Protein AF-A0A7X7FVD4-F1 (afdb_monomer)

Radius of gyration: 33.02 Å; Cα contacts (8 Å, |Δi|>4): 170; chains: 1; bounding box: 99×70×72 Å

Foldseek 3Di:
DVVCVVCVVVVVVVVVVVVVVVVVVVVVVPVVVVVVVVVVVVVVVVVVVPPPDDVVVVVVVVVVVVVVVVVVVVVVVVVVVPDDDDFQQPQCVDPPDDPVVNVVSLVSNLVSLVCLVVVLCVLQQEDAQQDPVNLVVVVVVVVVVVVVVDVVCDPDNDPPDDDPPPPDDPDDDDDDPPDDPDDPVVVSVVSSVVVRVVVQLSGQAYFACDCPPAPHLEAPLSVLSPQDDPPDDHRDSVSSVVSRVSSVVSSVVSNVLSVQLVVQLVVDDSSQSGLVRGPHHYRRHDHDDDPDPPPPPDDDDDDDDDD

Solvent-accessible surface area (backbone atoms only — not comparable to full-atom values): 18398 Å² total; per-residue (Å²): 116,67,68,60,66,68,48,48,59,57,52,53,54,51,51,52,53,53,51,52,54,51,51,54,54,50,56,67,65,38,65,65,56,54,51,52,50,50,51,52,51,48,49,51,49,50,60,69,63,52,69,74,76,56,63,68,58,54,52,49,51,51,47,52,51,51,52,51,52,52,51,52,49,51,50,51,51,55,46,67,74,71,55,86,87,74,67,94,44,61,65,52,76,48,87,90,63,54,73,70,59,36,53,52,32,46,53,57,33,38,63,55,52,75,53,42,68,56,56,49,30,58,58,33,42,35,43,57,78,83,48,77,64,59,49,52,52,52,50,51,52,52,50,54,51,48,54,50,50,51,62,73,47,44,102,77,54,80,94,76,73,75,76,83,72,80,85,73,88,73,88,71,84,94,69,90,79,92,68,72,91,62,56,74,66,52,52,53,50,50,51,52,51,51,51,52,51,55,54,41,54,78,19,40,21,35,36,36,86,67,48,86,90,50,73,37,22,54,64,76,57,57,78,61,51,41,84,52,65,96,90,54,78,71,61,48,71,65,52,51,50,50,51,51,53,50,48,52,56,50,49,52,54,36,48,52,55,21,49,54,36,50,55,52,35,70,76,39,60,80,95,52,49,21,19,90,73,35,88,60,42,63,55,65,67,40,77,79,77,81,76,82,58,98,63,78,83,77,75,85,89,80,84,82,84,90,127

Mean predicted aligned error: 17.47 Å

Sequence (307 aa):
MQWIKSHLMIVIVGSVCVLSLTGLVLGYVMSSVGADLEADSRELSALQSIKRANPKVIDMARRLQKDDETLLQDYFRKYQEAKQYKPLNDKVFLDSITDSERTLAIFDFQDSYVLQPRKLFDLLKAKDHPTTDEFAEHEQETKAKQDRIDKELGPGGARAVAPPVLQNAAVAPKGGYTGAPGSEQEAARNLRMAYAVTRAKEIYCYASLRGSDREASLDDRTDEVKPPPPGNAKPSIEDLWYAQVALWIQEDIFRALGGLNEETAGNLPEDARWVAYLPVKRLIKFSMGNYVPKGAVGEGGGVGGLG

Secondary structure (DSSP, 8-state):
-HHHHHHHHHHHHHHHHHHHHHHHHHHHH-HHHHHHHHHHHHHHHHHHHS----HHHHHHHHHHHHHHHHHHHHHHHHHHHH-----S-GGGG-TTS-HHHHHHHHHHHHHHHHTHHHHHHHHTTEEPPPPHHHHHHHHHHHHHHHHHHHHHHTTTS------------S----------S--HHHHHHHHHHHHHHHHHHT-SEE--SS-SSS--SS--THHHHSPPSTTSPPPPHHHHHHHHHHHHHHHHHHHHHHHHHHHHHHTS-GGG-SGGGSS--B-----PPPP--TT-SS---------

Structure (mmCIF, N/CA/C/O backbone):
data_AF-A0A7X7FVD4-F1
#
_entry.id   AF-A0A7X7FVD4-F1
#
loop_
_atom_site.group_PDB
_atom_site.id
_atom_site.type_symbol
_atom_site.label_atom_id
_atom_site.label_alt_id
_atom_site.label_comp_id
_atom_site.label_asym_id
_atom_site.label_entity_id
_atom_site.label_seq_id
_atom_site.pdbx_PDB_ins_code
_atom_site.Cartn_x
_atom_site.Cartn_y
_atom_site.Cartn_z
_atom_site.occupancy
_atom_site.B_iso_or_equiv
_atom_site.auth_seq_id
_atom_site.auth_comp_id
_atom_site.auth_asym_id
_atom_site.auth_atom_id
_atom_site.pdbx_PDB_model_num
ATOM 1 N N . MET A 1 1 ? 73.079 -16.399 -14.980 1.00 53.34 1 MET A N 1
ATOM 2 C CA . MET A 1 1 ? 71.861 -15.970 -14.245 1.00 53.34 1 MET A CA 1
ATOM 3 C C . MET A 1 1 ? 70.604 -15.811 -15.113 1.00 53.34 1 MET A C 1
ATOM 5 O O . MET A 1 1 ? 69.522 -16.026 -14.586 1.00 53.34 1 MET A O 1
ATOM 9 N N . GLN A 1 2 ? 70.683 -15.469 -16.408 1.00 64.25 2 GLN A N 1
ATOM 10 C CA . GLN A 1 2 ? 69.479 -15.320 -17.255 1.00 64.25 2 GLN A CA 1
ATOM 11 C C . GLN A 1 2 ? 68.782 -16.648 -17.613 1.00 64.25 2 GLN A C 1
ATOM 13 O O . GLN A 1 2 ? 67.560 -16.683 -17.702 1.00 64.25 2 GLN A O 1
ATOM 18 N N . TRP A 1 3 ? 69.524 -17.758 -17.717 1.00 71.44 3 TRP A N 1
ATOM 19 C CA . TRP A 1 3 ? 68.946 -19.083 -17.986 1.00 71.44 3 TRP A CA 1
ATOM 20 C C . TRP A 1 3 ? 67.983 -19.547 -16.879 1.00 71.44 3 TRP A C 1
ATOM 22 O O . TRP A 1 3 ? 66.879 -19.998 -17.173 1.00 71.44 3 TRP A O 1
ATOM 32 N N . ILE A 1 4 ? 68.355 -19.325 -15.611 1.00 69.31 4 ILE A N 1
ATOM 33 C CA . ILE A 1 4 ? 67.518 -19.643 -14.441 1.00 69.31 4 ILE A CA 1
ATOM 34 C C . ILE A 1 4 ? 66.225 -18.816 -14.464 1.00 69.31 4 ILE A C 1
ATOM 36 O O . ILE A 1 4 ? 65.155 -19.360 -14.223 1.00 69.31 4 ILE A O 1
ATOM 40 N N . LYS A 1 5 ? 66.292 -17.528 -14.833 1.00 65.12 5 LYS A N 1
ATOM 41 C CA . LYS A 1 5 ? 65.097 -16.673 -14.940 1.00 65.12 5 LYS A CA 1
ATOM 42 C C . LYS A 1 5 ? 64.145 -17.107 -16.064 1.00 65.12 5 LYS A C 1
ATOM 44 O O . LYS A 1 5 ? 62.939 -17.046 -15.866 1.00 65.12 5 LYS A O 1
ATOM 49 N N . SER A 1 6 ? 64.661 -17.578 -17.203 1.00 72.50 6 SER A N 1
ATOM 50 C CA . SER A 1 6 ? 63.823 -17.991 -18.342 1.00 72.50 6 SER A CA 1
ATOM 51 C C . SER A 1 6 ? 63.122 -19.340 -18.140 1.00 72.50 6 SER A C 1
ATOM 53 O O . SER A 1 6 ? 62.062 -19.557 -18.715 1.00 72.50 6 SER A O 1
ATOM 55 N N . HIS A 1 7 ? 63.685 -20.244 -17.332 1.00 79.75 7 HIS A N 1
ATOM 56 C CA . HIS A 1 7 ? 63.134 -21.595 -17.141 1.00 79.75 7 HIS A CA 1
ATOM 57 C C . HIS A 1 7 ? 62.312 -21.733 -15.854 1.00 79.75 7 HIS A C 1
ATOM 59 O O . HIS A 1 7 ? 61.516 -22.661 -15.737 1.00 79.75 7 HIS A O 1
ATOM 65 N N . LEU A 1 8 ? 62.433 -20.785 -14.916 1.00 83.12 8 LEU A N 1
ATOM 66 C CA . LEU A 1 8 ? 61.659 -20.773 -13.671 1.00 83.12 8 LEU A CA 1
ATOM 67 C C . LEU A 1 8 ? 60.146 -20.760 -13.930 1.00 83.12 8 LEU A C 1
ATOM 69 O O . LEU A 1 8 ? 59.405 -21.463 -13.253 1.00 83.12 8 LEU A O 1
ATOM 73 N N . MET A 1 9 ? 59.689 -20.003 -14.932 1.00 80.38 9 MET A N 1
ATOM 74 C CA . MET A 1 9 ? 58.257 -19.889 -15.218 1.00 80.38 9 MET A CA 1
ATOM 75 C C . MET A 1 9 ? 57.671 -21.211 -15.738 1.00 80.38 9 MET A C 1
ATOM 77 O O . MET A 1 9 ? 56.600 -21.617 -15.303 1.00 80.38 9 MET A O 1
ATOM 81 N N . ILE A 1 10 ? 58.416 -21.936 -16.582 1.00 86.81 10 ILE A N 1
ATOM 82 C CA . ILE A 1 10 ? 58.018 -23.263 -17.083 1.00 86.81 10 ILE A CA 1
ATOM 83 C C . ILE A 1 10 ? 57.953 -24.277 -15.936 1.00 86.81 10 ILE A C 1
ATOM 85 O O . ILE A 1 10 ? 57.018 -25.071 -15.869 1.00 86.81 10 ILE A O 1
ATOM 89 N N . VAL A 1 11 ? 58.908 -24.227 -15.003 1.00 85.00 11 VAL A N 1
ATOM 90 C CA . VAL A 1 11 ? 58.926 -25.124 -13.837 1.00 85.00 11 VAL A CA 1
ATOM 91 C C . VAL A 1 11 ? 57.755 -24.837 -12.892 1.00 85.00 11 VAL A C 1
ATOM 93 O O . VAL A 1 11 ? 57.140 -25.781 -12.404 1.00 85.00 11 VAL A O 1
ATOM 96 N N . ILE A 1 12 ? 57.405 -23.563 -12.674 1.00 86.50 12 ILE A N 1
ATOM 97 C CA . ILE A 1 12 ? 56.250 -23.173 -11.846 1.00 86.50 12 ILE A CA 1
ATOM 98 C C . ILE A 1 12 ? 54.933 -23.617 -12.495 1.00 86.50 12 ILE A C 1
ATOM 100 O O . ILE A 1 12 ? 54.079 -24.190 -11.827 1.00 86.50 12 ILE A O 1
ATOM 104 N N . VAL A 1 13 ? 54.758 -23.400 -13.800 1.00 88.06 13 VAL A N 1
ATOM 105 C CA . VAL A 1 13 ? 53.535 -23.836 -14.498 1.00 88.06 13 VAL A CA 1
ATOM 106 C C . VAL A 1 13 ? 53.432 -25.365 -14.510 1.00 88.06 13 VAL A C 1
ATOM 108 O O . VAL A 1 13 ? 52.363 -25.917 -14.253 1.00 88.06 13 VAL A O 1
ATOM 111 N N . GLY A 1 14 ? 54.552 -26.060 -14.731 1.00 90.94 14 GLY A N 1
ATOM 112 C CA . GLY A 1 14 ? 54.611 -27.519 -14.678 1.00 90.94 14 GLY A CA 1
ATOM 113 C C . GLY A 1 14 ? 54.226 -28.078 -13.307 1.00 90.94 14 GLY A C 1
ATOM 114 O O . GLY A 1 14 ? 53.431 -29.014 -13.232 1.00 90.94 14 GLY A O 1
ATOM 115 N N . SER A 1 15 ? 54.723 -27.487 -12.216 1.00 87.31 15 SER A N 1
ATOM 116 C CA . SER A 1 15 ? 54.398 -27.947 -10.862 1.00 87.31 15 SER A CA 1
ATOM 117 C C . SER A 1 15 ? 52.938 -27.680 -10.481 1.00 87.31 15 SER A C 1
ATOM 119 O O . SER A 1 15 ? 52.310 -28.552 -9.881 1.00 87.31 15 SER A O 1
ATOM 121 N N . VAL A 1 16 ? 52.358 -26.547 -10.892 1.00 89.81 16 VAL A N 1
ATOM 122 C CA . VAL A 1 16 ? 50.932 -26.240 -10.661 1.00 89.81 16 VAL A CA 1
ATOM 123 C C . VAL A 1 16 ? 50.015 -27.208 -11.415 1.00 89.81 16 VAL A C 1
ATOM 125 O O . VAL A 1 16 ? 49.040 -27.697 -10.839 1.00 89.81 16 VAL A O 1
ATOM 128 N N . CYS A 1 17 ? 50.338 -27.550 -12.667 1.00 89.38 17 CYS A N 1
ATOM 129 C CA . CYS A 1 17 ? 49.580 -28.547 -13.429 1.00 89.38 17 CYS A CA 1
ATOM 130 C C . CYS A 1 17 ? 49.611 -29.925 -12.759 1.00 89.38 17 CYS A C 1
ATOM 132 O O . CYS A 1 17 ? 48.565 -30.555 -12.610 1.00 89.38 17 CYS A O 1
ATOM 134 N N . VAL A 1 18 ? 50.786 -30.380 -12.309 1.00 90.81 18 VAL A N 1
ATOM 135 C CA . VAL A 1 18 ? 50.918 -31.682 -11.634 1.00 90.81 18 VAL A CA 1
ATOM 136 C C . VAL A 1 18 ? 50.150 -31.692 -10.313 1.00 90.81 18 VAL A C 1
ATOM 138 O O . VAL A 1 18 ? 49.408 -32.638 -10.056 1.00 90.81 18 VAL A O 1
ATOM 141 N N . LEU A 1 19 ? 50.251 -30.634 -9.502 1.00 87.75 19 LEU A N 1
ATOM 142 C CA . LEU A 1 19 ? 49.506 -30.536 -8.243 1.00 87.75 19 LEU A CA 1
ATOM 143 C C . LEU A 1 19 ? 47.989 -30.542 -8.467 1.00 87.75 19 LEU A C 1
ATOM 145 O O . LEU A 1 19 ? 47.275 -31.236 -7.746 1.00 87.75 19 LEU A O 1
ATOM 149 N N . SER A 1 20 ? 47.505 -29.847 -9.497 1.00 84.75 20 SER A N 1
ATOM 150 C CA . SER A 1 20 ? 46.075 -29.807 -9.830 1.00 84.75 20 SER A CA 1
ATOM 151 C C . SER A 1 20 ? 45.555 -31.174 -10.279 1.00 84.75 20 SER A C 1
ATOM 153 O O . SER A 1 20 ? 44.512 -31.623 -9.807 1.00 84.75 20 SER A O 1
ATOM 155 N N . LEU A 1 21 ? 46.307 -31.880 -11.133 1.00 87.00 21 LEU A N 1
ATOM 156 C CA . LEU A 1 21 ? 45.939 -33.227 -11.581 1.00 87.00 21 LEU A CA 1
ATOM 157 C C . LEU A 1 21 ? 45.926 -34.218 -10.412 1.00 87.00 21 LEU A C 1
ATOM 159 O O . LEU A 1 21 ? 45.010 -35.027 -10.288 1.00 87.00 21 LEU A O 1
ATOM 163 N N . THR A 1 22 ? 46.919 -34.118 -9.527 1.00 84.06 22 THR A N 1
ATOM 164 C CA . THR A 1 22 ? 47.019 -34.981 -8.344 1.00 84.06 22 THR A CA 1
ATOM 165 C C . THR A 1 22 ? 45.875 -34.706 -7.368 1.00 84.06 22 THR A C 1
ATOM 167 O O . THR A 1 22 ? 45.297 -35.649 -6.838 1.00 84.06 22 THR A O 1
ATOM 170 N N . GLY A 1 23 ? 45.491 -33.437 -7.181 1.00 80.50 23 GLY A N 1
ATOM 171 C CA . GLY A 1 23 ? 44.332 -33.048 -6.374 1.00 80.50 23 GLY A CA 1
ATOM 172 C C . GLY A 1 23 ? 43.007 -33.568 -6.935 1.00 80.50 23 GLY A C 1
ATOM 173 O O . GLY A 1 23 ? 42.168 -34.036 -6.173 1.00 80.50 23 GLY A O 1
ATOM 174 N N . LEU A 1 24 ? 42.843 -33.568 -8.261 1.00 78.81 24 LEU A N 1
ATOM 175 C CA . LEU A 1 24 ? 41.649 -34.093 -8.930 1.00 78.81 24 LEU A CA 1
ATOM 176 C C . LEU A 1 24 ? 41.551 -35.621 -8.780 1.00 78.81 24 LEU A C 1
ATOM 178 O O . LEU A 1 24 ? 40.492 -36.146 -8.440 1.00 78.81 24 LEU A O 1
ATOM 182 N N . VAL A 1 25 ? 42.672 -36.332 -8.939 1.00 79.94 25 VAL A N 1
ATOM 183 C CA . VAL A 1 25 ? 42.736 -37.787 -8.719 1.00 79.94 25 VAL A CA 1
ATOM 184 C C . VAL A 1 25 ? 42.513 -38.137 -7.244 1.00 79.94 25 VAL A C 1
ATOM 186 O O . VAL A 1 25 ? 41.763 -39.065 -6.956 1.00 79.94 25 VAL A O 1
ATOM 189 N N . LEU A 1 26 ? 43.087 -37.383 -6.297 1.00 76.19 26 LEU A N 1
ATOM 190 C CA . LEU A 1 26 ? 42.812 -37.589 -4.870 1.00 76.19 26 LEU A CA 1
ATOM 191 C C . LEU A 1 26 ? 41.349 -37.300 -4.518 1.00 76.19 26 LEU A C 1
ATOM 193 O O . LEU A 1 26 ? 40.768 -38.043 -3.732 1.00 76.19 26 LEU A O 1
ATOM 197 N N . GLY A 1 27 ? 40.747 -36.267 -5.114 1.00 69.81 27 GLY A N 1
ATOM 198 C CA . GLY A 1 27 ? 39.328 -35.951 -4.949 1.00 69.81 27 GLY A CA 1
ATOM 199 C C . GLY A 1 27 ? 38.418 -37.079 -5.438 1.00 69.81 27 GLY A C 1
ATOM 200 O O . GLY A 1 27 ? 37.419 -37.376 -4.794 1.00 69.81 27 GLY A O 1
ATOM 201 N N . TYR A 1 28 ? 38.807 -37.768 -6.515 1.00 69.44 28 TYR A N 1
ATOM 202 C CA . TYR A 1 28 ? 38.094 -38.944 -7.020 1.00 69.44 28 TYR A CA 1
ATOM 203 C C . TYR A 1 28 ? 38.272 -40.190 -6.132 1.00 69.44 28 TYR A C 1
ATOM 205 O O . TYR A 1 28 ? 37.376 -41.025 -6.043 1.00 69.44 28 TYR A O 1
ATOM 213 N N . VAL A 1 29 ? 39.421 -40.331 -5.462 1.00 68.50 29 VAL A N 1
ATOM 214 C CA . VAL A 1 29 ? 39.737 -41.488 -4.598 1.00 68.50 29 VAL A CA 1
ATOM 215 C C . VAL A 1 29 ? 39.219 -41.312 -3.161 1.00 68.50 29 VAL A C 1
ATOM 217 O O . VAL A 1 29 ? 39.120 -42.292 -2.419 1.00 68.50 29 VAL A O 1
ATOM 220 N N . MET A 1 30 ? 38.838 -40.100 -2.740 1.00 63.31 30 MET A N 1
ATOM 221 C CA . MET A 1 30 ? 38.209 -39.908 -1.432 1.00 63.31 30 MET A CA 1
ATOM 222 C C . MET A 1 30 ? 36.837 -40.597 -1.386 1.00 63.31 30 MET A C 1
ATOM 224 O O . MET A 1 30 ? 35.871 -40.168 -2.009 1.00 63.31 30 MET A O 1
ATOM 228 N N . SER A 1 31 ? 36.765 -41.669 -0.592 1.00 57.12 31 SER A N 1
ATOM 229 C CA . SER A 1 31 ? 35.599 -42.554 -0.420 1.00 57.12 31 SER A CA 1
ATOM 230 C C . SER A 1 31 ? 34.268 -41.865 -0.080 1.00 57.12 31 SER A C 1
ATOM 232 O O . SER A 1 31 ? 33.218 -42.463 -0.296 1.00 57.12 31 SER A O 1
ATOM 234 N N . SER A 1 32 ? 34.287 -40.617 0.402 1.00 59.28 32 SER A N 1
ATOM 235 C CA . SER A 1 32 ? 33.074 -39.831 0.653 1.00 59.28 32 SER A CA 1
ATOM 236 C C . SER A 1 32 ? 32.367 -39.425 -0.641 1.00 59.28 32 SER A C 1
ATOM 238 O O . SER A 1 32 ? 31.151 -39.519 -0.714 1.00 59.28 32 SER A O 1
ATOM 240 N N . VAL A 1 33 ? 33.114 -39.082 -1.697 1.00 60.69 33 VAL A N 1
ATOM 241 C CA . VAL A 1 33 ? 32.535 -38.716 -3.002 1.00 60.69 33 VAL A CA 1
ATOM 242 C C . VAL A 1 33 ? 31.940 -39.944 -3.691 1.00 60.69 33 VAL A C 1
ATOM 244 O O . VAL A 1 33 ? 30.907 -39.849 -4.344 1.00 60.69 33 VAL A O 1
ATOM 247 N N . GLY A 1 34 ? 32.550 -41.119 -3.501 1.00 66.94 34 GLY A N 1
ATOM 248 C CA . GLY A 1 34 ? 31.998 -42.390 -3.975 1.00 66.94 34 GLY A CA 1
ATOM 249 C C . GLY A 1 34 ? 30.701 -42.785 -3.261 1.00 66.94 34 GLY A C 1
ATOM 250 O O . GLY A 1 34 ? 29.775 -43.258 -3.912 1.00 66.94 34 GLY A O 1
ATOM 251 N N . ALA A 1 35 ? 30.611 -42.555 -1.947 1.00 72.88 35 ALA A N 1
ATOM 252 C CA . ALA A 1 35 ? 29.395 -42.817 -1.177 1.00 72.88 35 ALA A CA 1
ATOM 253 C C . ALA A 1 35 ? 28.244 -41.873 -1.570 1.00 72.88 35 ALA A C 1
ATOM 255 O O . ALA A 1 35 ? 27.117 -42.338 -1.740 1.00 72.88 35 ALA A O 1
ATOM 256 N N . ASP A 1 36 ? 28.542 -40.589 -1.783 1.00 66.75 36 ASP A N 1
ATOM 257 C CA . ASP A 1 36 ? 27.558 -39.597 -2.232 1.00 66.75 36 ASP A CA 1
ATOM 258 C C . ASP A 1 36 ? 27.090 -39.889 -3.671 1.00 66.75 36 ASP A C 1
ATOM 260 O O . ASP A 1 36 ? 25.893 -39.895 -3.945 1.00 66.75 36 ASP A O 1
ATOM 264 N N . LEU A 1 37 ? 28.002 -40.263 -4.579 1.00 73.94 37 LEU A N 1
ATOM 265 C CA . LEU A 1 37 ? 27.648 -40.696 -5.940 1.00 73.94 37 LEU A CA 1
ATOM 266 C C . LEU A 1 37 ? 26.828 -41.990 -5.962 1.00 73.94 37 LEU A C 1
ATOM 268 O O . LEU A 1 37 ? 25.928 -42.137 -6.791 1.00 73.94 37 LEU A O 1
ATOM 272 N N . GLU A 1 38 ? 27.114 -42.945 -5.074 1.00 78.69 38 GLU A N 1
ATOM 273 C CA . GLU A 1 38 ? 26.287 -44.143 -4.944 1.00 78.69 38 GLU A CA 1
ATOM 274 C C . GLU A 1 38 ? 24.887 -43.809 -4.422 1.00 78.69 38 GLU A C 1
ATOM 276 O O . GLU A 1 38 ? 23.917 -44.379 -4.932 1.00 78.69 38 GLU A O 1
ATOM 281 N N . ALA A 1 39 ? 24.768 -42.897 -3.451 1.00 78.06 39 ALA A N 1
ATOM 282 C CA . ALA A 1 39 ? 23.487 -42.425 -2.931 1.00 78.06 39 ALA A CA 1
ATOM 283 C C . ALA A 1 39 ? 22.660 -41.736 -4.030 1.00 78.06 39 ALA A C 1
ATOM 285 O O . ALA A 1 39 ? 21.516 -42.135 -4.263 1.00 78.06 39 ALA A O 1
ATOM 286 N N . ASP A 1 40 ? 23.275 -40.831 -4.793 1.00 76.00 40 ASP A N 1
ATOM 287 C CA . ASP A 1 40 ? 22.648 -40.167 -5.940 1.00 76.00 40 ASP A CA 1
ATOM 288 C C . ASP A 1 40 ? 22.250 -41.169 -7.033 1.00 76.00 40 ASP A C 1
ATOM 290 O O . ASP A 1 40 ? 21.164 -41.079 -7.610 1.00 76.00 40 ASP A O 1
ATOM 294 N N . SER A 1 41 ? 23.078 -42.186 -7.304 1.00 78.19 41 SER A N 1
ATOM 295 C CA . SER A 1 41 ? 22.735 -43.226 -8.284 1.00 78.19 41 SER A CA 1
ATOM 296 C C . SER A 1 41 ? 21.535 -44.070 -7.842 1.00 78.19 41 SER A C 1
ATOM 298 O O . SER A 1 41 ? 20.731 -44.491 -8.681 1.00 78.19 41 SER A O 1
ATOM 300 N N . ARG A 1 42 ? 21.379 -44.303 -6.530 1.00 77.88 42 ARG A N 1
ATOM 301 C CA . ARG A 1 42 ? 20.246 -45.040 -5.955 1.00 77.88 42 ARG A CA 1
ATOM 302 C C . ARG A 1 42 ? 18.981 -44.196 -5.972 1.00 77.88 42 ARG A C 1
ATOM 304 O O . ARG A 1 42 ? 17.933 -44.744 -6.299 1.00 77.88 42 ARG A O 1
ATOM 311 N N . GLU A 1 43 ? 19.064 -42.895 -5.704 1.00 75.00 43 GLU A N 1
ATOM 312 C CA . GLU A 1 43 ? 17.928 -41.980 -5.863 1.00 75.00 43 GLU A CA 1
ATOM 313 C C . GLU A 1 43 ? 17.510 -41.841 -7.328 1.00 75.00 43 GLU A C 1
ATOM 315 O O . GLU A 1 43 ? 16.327 -41.967 -7.638 1.00 75.00 43 GLU A O 1
ATOM 320 N N . LEU A 1 44 ? 18.458 -41.692 -8.256 1.00 74.75 44 LEU A N 1
ATOM 321 C CA . LEU A 1 44 ? 18.171 -41.676 -9.692 1.00 74.75 44 LEU A CA 1
ATOM 322 C C . LEU A 1 44 ? 17.553 -42.993 -10.162 1.00 74.75 44 LEU A C 1
ATOM 324 O O . LEU A 1 44 ? 16.588 -42.979 -10.925 1.00 74.75 44 LEU A O 1
ATOM 328 N N . SER A 1 45 ? 18.053 -44.129 -9.678 1.00 72.19 45 SER A N 1
ATOM 329 C CA . SER A 1 45 ? 17.472 -45.442 -9.970 1.00 72.19 45 SER A CA 1
ATOM 330 C C . SER A 1 45 ? 16.083 -45.594 -9.348 1.00 72.19 45 SER A C 1
ATOM 332 O O . SER A 1 45 ? 15.189 -46.155 -9.979 1.00 72.19 45 SER A O 1
ATOM 334 N N . ALA A 1 46 ? 15.858 -45.051 -8.148 1.00 69.69 46 ALA A N 1
ATOM 335 C CA . ALA A 1 46 ? 14.550 -45.025 -7.504 1.00 69.69 46 ALA A CA 1
ATOM 336 C C . ALA A 1 46 ? 13.562 -44.158 -8.299 1.00 69.69 46 ALA A C 1
ATOM 338 O O . ALA A 1 46 ? 12.457 -44.619 -8.577 1.00 69.69 46 ALA A O 1
ATOM 339 N N . LEU A 1 47 ? 13.976 -42.978 -8.769 1.00 64.94 47 LEU A N 1
ATOM 340 C CA . LEU A 1 47 ? 13.186 -42.095 -9.632 1.00 64.94 47 LEU A CA 1
ATOM 341 C C . LEU A 1 47 ? 12.920 -42.713 -11.011 1.00 64.94 47 LEU A C 1
ATOM 343 O O . LEU A 1 47 ? 11.809 -42.603 -11.525 1.00 64.94 47 LEU A O 1
ATOM 347 N N . GLN A 1 48 ? 13.887 -43.429 -11.588 1.00 64.31 48 GLN A N 1
ATOM 348 C CA . GLN A 1 48 ? 13.692 -44.207 -12.818 1.00 64.31 48 GLN A CA 1
ATOM 349 C C . GLN A 1 48 ? 12.777 -45.425 -12.604 1.00 64.31 48 GLN A C 1
ATOM 351 O O . GLN A 1 48 ? 12.080 -45.840 -13.532 1.00 64.31 48 GLN A O 1
ATOM 356 N N . SER A 1 49 ? 12.738 -45.980 -11.387 1.00 61.84 49 SER A N 1
ATOM 357 C CA . SER A 1 49 ? 11.854 -47.089 -11.005 1.00 61.84 49 SER A CA 1
ATOM 358 C C . SER A 1 49 ? 10.422 -46.652 -10.678 1.00 61.84 49 SER A C 1
ATOM 360 O O . SER A 1 49 ? 9.529 -47.506 -10.610 1.00 61.84 49 SER A O 1
ATOM 362 N N . ILE A 1 50 ? 10.165 -45.342 -10.534 1.00 59.22 50 ILE A N 1
ATOM 363 C CA . ILE A 1 50 ? 8.805 -44.798 -10.501 1.00 59.22 50 ILE A CA 1
ATOM 364 C C . ILE A 1 50 ? 8.183 -45.074 -11.871 1.00 59.22 50 ILE A C 1
ATOM 366 O O . ILE A 1 50 ? 8.366 -44.352 -12.851 1.00 59.22 50 ILE A O 1
ATOM 370 N N . LYS A 1 51 ? 7.455 -46.194 -11.923 1.00 56.16 51 LYS A N 1
ATOM 371 C CA . LYS A 1 51 ? 6.572 -46.630 -13.004 1.00 56.16 51 LYS A CA 1
ATOM 372 C C . LYS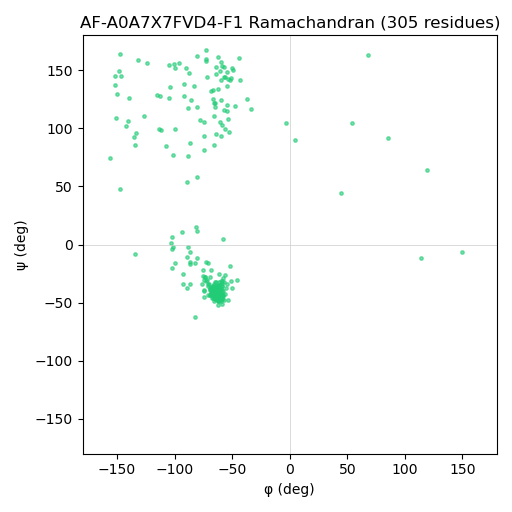 A 1 51 ? 5.926 -45.407 -13.649 1.00 56.16 51 LYS A C 1
ATOM 374 O O . LYS A 1 51 ? 5.179 -44.705 -12.972 1.00 56.16 51 LYS A O 1
ATOM 379 N N . ARG A 1 52 ? 6.242 -45.196 -14.937 1.00 58.66 52 ARG A N 1
ATOM 380 C CA . ARG A 1 52 ? 5.641 -44.234 -15.881 1.00 58.66 52 ARG A CA 1
ATOM 381 C C . ARG A 1 52 ? 4.472 -43.476 -15.256 1.00 58.66 52 ARG A C 1
ATOM 383 O O . ARG A 1 52 ? 3.392 -44.050 -15.108 1.00 58.66 52 ARG A O 1
ATOM 390 N N . ALA A 1 53 ? 4.717 -42.216 -14.896 1.00 61.31 53 ALA A N 1
ATOM 391 C CA . ALA A 1 53 ? 3.703 -41.289 -14.415 1.00 61.31 53 ALA A CA 1
ATOM 392 C C . ALA A 1 53 ? 2.384 -41.503 -15.175 1.00 61.31 53 ALA A C 1
ATOM 394 O O . ALA A 1 53 ? 2.369 -41.558 -16.407 1.00 61.31 53 ALA A O 1
ATOM 395 N N . ASN A 1 54 ? 1.301 -41.729 -14.427 1.00 72.12 54 ASN A N 1
ATOM 396 C CA . ASN A 1 54 ? 0.006 -42.093 -14.986 1.00 72.12 54 ASN A CA 1
ATOM 397 C C . ASN A 1 54 ? -0.397 -41.039 -16.036 1.00 72.12 54 ASN A C 1
ATOM 399 O O . ASN A 1 54 ? -0.614 -39.884 -15.656 1.00 72.12 54 ASN A O 1
ATOM 403 N N . PRO A 1 55 ? -0.510 -41.398 -17.331 1.00 75.19 55 PRO A N 1
ATOM 404 C CA . PRO A 1 55 ? -0.751 -40.428 -18.397 1.00 75.19 55 PRO A CA 1
ATOM 405 C C . PRO A 1 55 ? -2.041 -39.639 -18.162 1.00 75.19 55 PRO A C 1
ATOM 407 O O . PRO A 1 55 ? -2.096 -38.461 -18.481 1.00 75.19 55 PRO A O 1
ATOM 410 N N . LYS A 1 56 ? -3.034 -40.230 -17.481 1.00 75.69 56 LYS A N 1
ATOM 411 C CA . LYS A 1 56 ? -4.274 -39.536 -17.109 1.00 75.69 56 LYS A CA 1
ATOM 412 C C . LYS A 1 56 ? -4.051 -38.390 -16.122 1.00 75.69 56 LYS A C 1
ATOM 414 O O . LYS A 1 56 ? -4.738 -37.382 -16.214 1.00 75.69 56 LYS A O 1
ATOM 419 N N . VAL A 1 57 ? -3.116 -38.539 -15.182 1.00 76.50 57 VAL A N 1
ATOM 420 C CA . VAL A 1 57 ? -2.793 -37.492 -14.198 1.00 76.50 57 VAL A CA 1
ATOM 421 C C . VAL A 1 57 ? -1.996 -36.376 -14.868 1.00 76.50 57 VAL A C 1
ATOM 423 O O . VAL A 1 57 ? -2.280 -35.209 -14.630 1.00 76.50 57 VAL A O 1
ATOM 426 N N . ILE A 1 58 ? -1.066 -36.723 -15.764 1.00 75.94 58 ILE A N 1
ATOM 427 C CA . ILE A 1 58 ? -0.330 -35.736 -16.567 1.00 75.94 58 ILE A CA 1
ATOM 428 C C . ILE A 1 58 ? -1.286 -34.961 -17.479 1.00 75.94 58 ILE A C 1
ATOM 430 O O . ILE A 1 58 ? -1.216 -33.737 -17.537 1.00 75.94 58 ILE A O 1
ATOM 434 N N . ASP A 1 59 ? -2.200 -35.648 -18.164 1.00 85.25 59 ASP A N 1
ATOM 435 C CA . ASP A 1 59 ? -3.176 -35.009 -19.047 1.00 85.25 59 ASP A CA 1
ATOM 436 C C . ASP A 1 59 ? -4.165 -34.139 -18.264 1.00 85.25 59 ASP A C 1
ATOM 438 O O . ASP A 1 59 ? -4.537 -33.065 -18.732 1.00 85.25 59 ASP A O 1
ATOM 442 N N . MET A 1 60 ? -4.566 -34.559 -17.060 1.00 81.19 60 MET A N 1
ATOM 443 C CA . MET A 1 60 ? -5.399 -33.749 -16.168 1.00 81.19 60 MET A CA 1
ATOM 444 C C . MET A 1 60 ? -4.655 -32.502 -15.678 1.00 81.19 60 MET A C 1
ATOM 446 O O . MET A 1 60 ? -5.214 -31.412 -15.740 1.00 81.19 60 MET A O 1
ATOM 450 N N . ALA A 1 61 ? -3.393 -32.634 -15.262 1.00 74.12 61 ALA A N 1
ATOM 451 C CA . ALA A 1 61 ? -2.565 -31.500 -14.856 1.00 74.12 61 ALA A CA 1
ATOM 452 C C . ALA A 1 61 ? -2.327 -30.521 -16.016 1.00 74.12 61 ALA A C 1
ATOM 454 O O . ALA A 1 61 ? -2.434 -29.316 -15.830 1.00 74.12 61 ALA A O 1
ATOM 455 N N . ARG A 1 62 ? -2.091 -31.026 -17.235 1.00 86.56 62 ARG A N 1
ATOM 456 C CA . ARG A 1 62 ? -1.967 -30.195 -18.445 1.00 86.56 62 ARG A CA 1
ATOM 457 C C . ARG A 1 62 ? -3.258 -29.464 -18.794 1.00 86.56 62 ARG A C 1
ATOM 459 O O . ARG A 1 62 ? -3.192 -28.338 -19.270 1.00 86.56 62 ARG A O 1
ATOM 466 N N . ARG A 1 63 ? -4.421 -30.095 -18.595 1.00 87.44 63 ARG A N 1
ATOM 467 C CA . ARG A 1 63 ? -5.722 -29.437 -18.793 1.00 87.44 63 ARG A CA 1
ATOM 468 C C . ARG A 1 63 ? -5.925 -28.320 -17.782 1.00 87.44 63 ARG A C 1
ATOM 470 O O . ARG A 1 63 ? -6.198 -27.214 -18.211 1.00 87.44 63 ARG A O 1
ATOM 477 N N . LEU A 1 64 ? -5.688 -28.589 -16.497 1.00 85.00 64 LEU A N 1
ATOM 478 C CA . LEU A 1 64 ? -5.758 -27.566 -15.450 1.00 85.00 64 LEU A CA 1
ATOM 479 C C . LEU A 1 64 ? -4.814 -26.398 -15.748 1.00 85.00 64 LEU A C 1
ATOM 481 O O . LEU A 1 64 ? -5.252 -25.259 -15.764 1.00 85.00 64 LEU A O 1
ATOM 485 N N . GLN A 1 65 ? -3.559 -26.684 -16.104 1.00 82.94 65 GLN A N 1
ATOM 486 C CA . GLN A 1 65 ? -2.600 -25.647 -16.480 1.00 82.94 65 GLN A CA 1
ATOM 487 C C . GLN A 1 65 ? -3.083 -24.826 -17.685 1.00 82.94 65 GLN A C 1
ATOM 489 O O . GLN A 1 65 ? -2.977 -23.605 -17.681 1.00 82.94 65 GLN A O 1
ATOM 494 N N . LYS A 1 66 ? -3.627 -25.477 -18.718 1.00 90.38 66 LYS A N 1
ATOM 495 C CA . LYS A 1 66 ? -4.134 -24.786 -19.908 1.00 90.38 66 LYS A CA 1
ATOM 496 C C . LYS A 1 66 ? -5.381 -23.952 -19.605 1.00 90.38 66 LYS A C 1
ATOM 498 O O . LYS A 1 66 ? -5.538 -22.871 -20.172 1.00 90.38 66 LYS A O 1
ATOM 503 N N . ASP A 1 67 ? -6.258 -24.444 -18.738 1.00 89.88 67 ASP A N 1
ATOM 504 C CA . ASP A 1 67 ? -7.450 -23.726 -18.294 1.00 89.88 67 ASP A CA 1
ATOM 505 C C . ASP A 1 67 ? -7.044 -22.491 -17.473 1.00 89.88 67 ASP A C 1
ATOM 507 O O . ASP A 1 67 ? -7.530 -21.396 -17.755 1.00 89.88 67 ASP A O 1
ATOM 511 N N . ASP A 1 68 ? -6.074 -22.630 -16.563 1.00 80.06 68 ASP A N 1
ATOM 512 C CA . ASP A 1 68 ? -5.497 -21.526 -15.786 1.00 80.06 68 ASP A CA 1
ATOM 513 C C . ASP A 1 68 ? -4.796 -20.496 -16.689 1.00 80.06 68 ASP A C 1
ATOM 515 O O . ASP A 1 68 ? -4.997 -19.292 -16.531 1.00 80.06 68 ASP A O 1
ATOM 519 N N . GLU A 1 69 ? -4.018 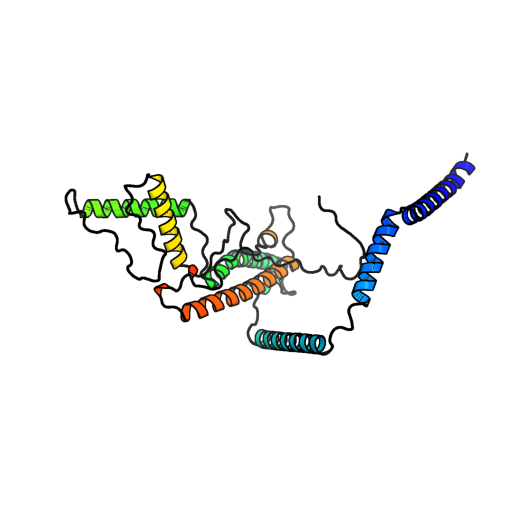-20.942 -17.683 1.00 81.25 69 GLU A N 1
ATOM 520 C CA . GLU A 1 69 ? -3.386 -20.068 -18.681 1.00 81.25 69 GLU A CA 1
ATOM 521 C C . GLU A 1 69 ? -4.430 -19.296 -19.497 1.00 81.25 69 GLU A C 1
ATOM 523 O O . GLU A 1 69 ? -4.282 -18.094 -19.722 1.00 81.25 69 GLU A O 1
ATOM 528 N N . THR A 1 70 ? -5.505 -19.966 -19.918 1.00 87.44 70 THR A N 1
ATOM 529 C CA . THR A 1 70 ? -6.589 -19.340 -20.690 1.00 87.44 70 THR A CA 1
ATOM 530 C C . THR A 1 70 ? -7.336 -18.314 -19.842 1.00 87.44 70 THR A C 1
ATOM 532 O O . THR A 1 70 ? -7.639 -17.216 -20.312 1.00 87.44 70 THR A O 1
ATOM 535 N N . LEU A 1 71 ? -7.599 -18.650 -18.580 1.00 82.88 71 LEU A N 1
ATOM 536 C CA . LEU A 1 71 ? -8.234 -17.772 -17.608 1.00 82.88 71 LEU A CA 1
ATOM 537 C C . LEU A 1 71 ? -7.365 -16.533 -17.355 1.00 82.88 71 LEU A C 1
ATOM 539 O O . LEU A 1 71 ? -7.857 -15.413 -17.484 1.00 82.88 71 LEU A O 1
ATOM 543 N N . LEU A 1 72 ? -6.063 -16.710 -17.108 1.00 69.06 72 LEU A N 1
ATOM 544 C CA . LEU A 1 72 ? -5.099 -15.614 -16.964 1.00 69.06 72 LEU A CA 1
ATOM 545 C C . LEU A 1 72 ? -5.043 -14.719 -18.207 1.00 69.06 72 LEU A C 1
ATOM 547 O O . LEU A 1 72 ? -5.046 -13.498 -18.077 1.00 69.06 72 LEU A O 1
ATOM 551 N N . GLN A 1 73 ? -5.023 -15.294 -19.411 1.00 77.12 73 GLN A N 1
ATOM 552 C CA . GLN A 1 73 ? -5.030 -14.518 -20.655 1.00 77.12 73 GLN A CA 1
ATOM 553 C C . GLN A 1 73 ? -6.314 -13.705 -20.835 1.00 77.12 73 GLN A C 1
ATOM 555 O O . GLN A 1 73 ? -6.251 -12.548 -21.254 1.00 77.12 73 GLN A O 1
ATOM 560 N N . ASP A 1 74 ? -7.474 -14.276 -20.504 1.00 84.25 74 ASP A N 1
ATOM 561 C CA . ASP A 1 74 ? -8.744 -13.552 -20.558 1.00 84.25 74 ASP A CA 1
ATOM 562 C C . ASP A 1 74 ? -8.783 -12.412 -19.530 1.00 84.25 74 ASP A C 1
ATOM 564 O O . ASP A 1 74 ? -9.220 -11.305 -19.854 1.00 84.25 74 ASP A O 1
ATOM 568 N N . TYR A 1 75 ? -8.242 -12.643 -18.328 1.00 72.50 75 TYR A N 1
ATOM 569 C CA . TYR A 1 75 ? -8.028 -11.591 -17.337 1.00 72.50 75 TYR A CA 1
ATOM 570 C C . TYR A 1 75 ? -7.112 -10.491 -17.876 1.00 72.50 75 TYR A C 1
ATOM 572 O O . TYR A 1 75 ? -7.493 -9.326 -17.810 1.00 72.50 75 TYR A O 1
ATOM 580 N N . PHE A 1 76 ? -5.962 -10.825 -18.472 1.00 66.81 76 PHE A N 1
ATOM 581 C CA . PHE A 1 76 ? -5.050 -9.831 -19.047 1.00 66.81 76 PHE A CA 1
ATOM 582 C C . PHE A 1 76 ? -5.691 -9.020 -20.174 1.00 66.81 76 PHE A C 1
ATOM 584 O O . PHE A 1 76 ? -5.513 -7.806 -20.216 1.00 66.81 76 PHE A O 1
ATOM 591 N N . ARG A 1 77 ? -6.467 -9.652 -21.060 1.00 75.00 77 ARG A N 1
ATOM 592 C CA . ARG A 1 77 ? -7.185 -8.957 -22.138 1.00 75.00 77 ARG A CA 1
ATOM 593 C C . ARG A 1 77 ? -8.208 -7.967 -21.584 1.00 75.00 77 ARG A C 1
ATOM 595 O O . ARG A 1 77 ? -8.163 -6.790 -21.926 1.00 75.00 77 ARG A O 1
ATOM 602 N N . LYS A 1 78 ? -9.077 -8.420 -20.676 1.00 75.50 78 LYS A N 1
ATOM 603 C CA . LYS A 1 78 ? -10.061 -7.553 -20.003 1.00 75.50 78 LYS A CA 1
ATOM 604 C C . LYS A 1 78 ? -9.381 -6.415 -19.248 1.00 75.50 78 LYS A C 1
ATOM 606 O O . LYS A 1 78 ? -9.890 -5.302 -19.203 1.00 75.50 78 LYS A O 1
ATOM 611 N N . TYR A 1 79 ? -8.217 -6.694 -18.673 1.00 62.91 79 TYR A N 1
ATOM 612 C CA . TYR A 1 79 ? -7.432 -5.718 -17.941 1.00 62.91 79 TYR A CA 1
ATOM 613 C C . TYR A 1 79 ? -6.825 -4.640 -18.854 1.00 62.91 79 TYR A C 1
ATOM 615 O O . TYR A 1 79 ? -6.920 -3.451 -18.550 1.00 62.91 79 TYR A O 1
ATOM 623 N N . GLN A 1 80 ? -6.274 -5.037 -20.007 1.00 62.50 80 GLN A N 1
ATOM 624 C CA . GLN A 1 80 ? -5.764 -4.118 -21.033 1.00 62.50 80 GLN A CA 1
ATOM 625 C C . GLN A 1 80 ? -6.860 -3.212 -21.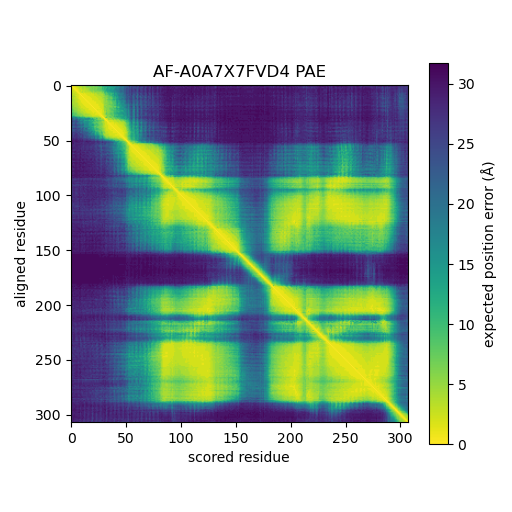606 1.00 62.50 80 GLN A C 1
ATOM 627 O O . GLN A 1 80 ? -6.604 -2.048 -21.905 1.00 62.50 80 GLN A O 1
ATOM 632 N N . GLU A 1 81 ? -8.083 -3.725 -21.731 1.00 67.19 81 GLU A N 1
ATOM 633 C CA . GLU A 1 81 ? -9.240 -2.952 -22.191 1.00 67.19 81 GLU A CA 1
ATOM 634 C C . GLU A 1 81 ? -9.759 -1.968 -21.125 1.00 67.19 81 GLU A C 1
ATOM 636 O O . GLU A 1 81 ? -10.321 -0.928 -21.467 1.00 67.19 81 GLU A O 1
ATOM 641 N N . ALA A 1 82 ? -9.563 -2.267 -19.836 1.00 65.06 82 ALA A N 1
ATOM 642 C CA . ALA A 1 82 ? -10.207 -1.547 -18.739 1.00 65.06 82 ALA A CA 1
ATOM 643 C C . ALA A 1 82 ? -9.397 -0.379 -18.153 1.00 65.06 82 ALA A C 1
ATOM 645 O O . ALA A 1 82 ? -9.998 0.523 -17.563 1.00 65.06 82 ALA A O 1
ATOM 646 N N . LYS A 1 83 ? -8.058 -0.367 -18.257 1.00 64.88 83 LYS A N 1
ATOM 647 C CA . LYS A 1 83 ? -7.249 0.622 -17.523 1.00 64.88 83 LYS A CA 1
ATOM 648 C C . LYS A 1 83 ? -6.079 1.172 -18.338 1.00 64.88 83 LYS A C 1
ATOM 650 O O . LYS A 1 83 ? -5.043 0.536 -18.497 1.00 64.88 83 LYS A O 1
ATOM 655 N N . GLN A 1 84 ? -6.219 2.418 -18.793 1.00 74.31 84 GLN A N 1
ATOM 656 C CA . GLN A 1 84 ? -5.072 3.226 -19.203 1.00 74.31 84 GLN A CA 1
ATOM 657 C C . GLN A 1 84 ? -4.384 3.751 -17.944 1.00 74.31 84 GLN A C 1
ATOM 659 O O . GLN A 1 84 ? -4.909 4.628 -17.254 1.00 74.31 84 GLN A O 1
ATOM 664 N N . TYR A 1 85 ? -3.221 3.193 -17.621 1.00 82.06 85 TYR A N 1
ATOM 665 C CA . TYR A 1 85 ? -2.390 3.739 -16.562 1.00 82.06 85 TYR A CA 1
ATOM 666 C C . TYR A 1 85 ? -1.858 5.103 -16.973 1.00 82.06 85 TYR A C 1
ATOM 668 O O . TYR A 1 85 ? -1.226 5.249 -18.020 1.00 82.06 85 TYR A O 1
ATOM 676 N N . LYS A 1 86 ? -2.110 6.098 -16.126 1.00 88.50 86 LYS A N 1
ATOM 677 C CA . LYS A 1 86 ? -1.559 7.434 -16.292 1.00 88.50 86 LYS A CA 1
ATOM 678 C C . LYS A 1 86 ? -0.424 7.641 -15.289 1.00 88.50 86 LYS A C 1
ATOM 680 O O . LYS A 1 86 ? -0.641 7.405 -14.095 1.00 88.50 86 LYS A O 1
ATOM 685 N N . PRO A 1 87 ? 0.773 8.042 -15.743 1.00 90.00 87 PRO A N 1
ATOM 686 C CA . PRO A 1 87 ? 1.846 8.430 -14.843 1.00 90.00 87 PRO A CA 1
ATOM 687 C C . PRO A 1 87 ? 1.428 9.572 -13.913 1.00 90.00 87 PRO A C 1
ATOM 689 O O . PRO A 1 87 ? 0.579 10.399 -14.246 1.00 90.00 87 PRO A O 1
ATOM 692 N N . LEU A 1 88 ? 2.051 9.642 -12.738 1.00 91.00 88 LEU A N 1
ATOM 693 C CA . LEU A 1 88 ? 1.880 10.756 -11.806 1.00 91.00 88 LEU A CA 1
ATOM 694 C C . LEU A 1 88 ? 2.273 12.080 -12.463 1.00 91.00 88 LEU A C 1
ATOM 696 O O . LEU A 1 88 ? 1.605 13.092 -12.265 1.00 91.00 88 LEU A O 1
ATOM 700 N N . ASN A 1 89 ? 3.337 12.052 -13.269 1.00 91.06 89 ASN A N 1
ATOM 701 C CA . ASN A 1 89 ? 3.757 13.174 -14.089 1.00 91.06 89 ASN A CA 1
ATOM 702 C C . ASN A 1 89 ? 4.286 12.690 -15.445 1.00 91.06 89 ASN A C 1
ATOM 704 O O . ASN A 1 89 ? 5.430 12.254 -15.559 1.00 91.06 89 ASN A O 1
ATOM 708 N N . ASP A 1 90 ? 3.456 12.814 -16.481 1.00 87.38 90 ASP A N 1
ATOM 709 C CA . ASP A 1 90 ? 3.787 12.396 -17.850 1.00 87.38 90 ASP A CA 1
ATOM 710 C C . ASP A 1 90 ? 5.036 13.106 -18.389 1.00 87.38 90 ASP A C 1
ATOM 712 O O . ASP A 1 90 ? 5.798 12.528 -19.161 1.00 87.38 90 ASP A O 1
ATOM 716 N N . LYS A 1 91 ? 5.284 14.352 -17.956 1.00 89.12 91 LYS A N 1
ATOM 717 C CA . LYS A 1 91 ? 6.385 15.173 -18.474 1.00 89.12 91 LYS A CA 1
ATOM 718 C C . LYS A 1 91 ? 7.752 14.576 -18.162 1.00 89.12 91 LYS A C 1
ATOM 720 O O . LYS A 1 91 ? 8.655 14.713 -18.978 1.00 89.12 91 LYS A O 1
ATOM 725 N N . VAL A 1 92 ? 7.901 13.883 -17.030 1.00 88.12 92 VAL A N 1
ATOM 726 C CA . VAL A 1 92 ? 9.172 13.247 -16.629 1.00 88.12 92 VAL A CA 1
ATOM 727 C C . VAL A 1 92 ? 9.667 12.264 -17.689 1.00 88.12 92 VAL A C 1
ATOM 729 O O . VAL A 1 92 ? 10.875 12.140 -17.892 1.00 88.12 92 VAL A O 1
ATOM 732 N N . PHE A 1 93 ? 8.737 11.616 -18.391 1.00 87.06 93 PHE A N 1
ATOM 733 C CA . PHE A 1 93 ? 9.002 10.521 -19.321 1.00 87.06 93 PHE A CA 1
ATOM 734 C C . PHE A 1 93 ? 8.964 10.945 -20.795 1.00 87.06 93 PHE A C 1
ATOM 736 O O . PHE A 1 93 ? 9.056 10.097 -21.676 1.00 87.06 93 PHE A O 1
ATOM 743 N N . LEU A 1 94 ? 8.831 12.243 -21.087 1.00 87.00 94 LEU A N 1
ATOM 744 C CA . LEU A 1 94 ? 8.896 12.748 -22.457 1.00 87.00 94 LEU A CA 1
ATOM 745 C C . LEU A 1 94 ? 10.351 12.943 -22.889 1.00 87.00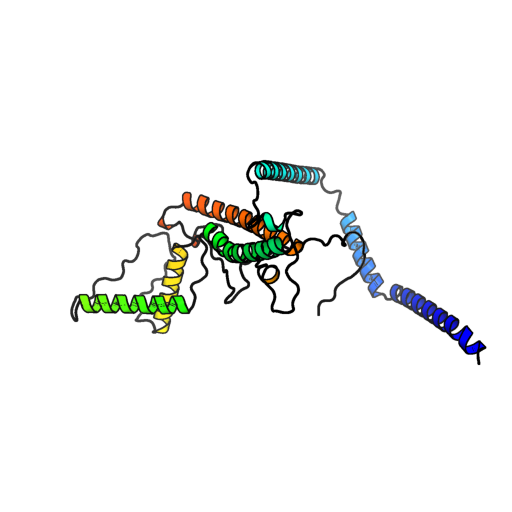 94 LEU A C 1
ATOM 747 O O . LEU A 1 94 ? 11.150 13.535 -22.162 1.00 87.00 94 LEU A O 1
ATOM 751 N N . ASP A 1 95 ? 10.682 12.524 -24.108 1.00 80.94 95 ASP A N 1
ATOM 752 C CA . ASP A 1 95 ? 12.014 12.741 -24.691 1.00 80.94 95 ASP A CA 1
ATOM 753 C C . ASP A 1 95 ? 12.223 14.193 -25.153 1.00 80.94 95 ASP A C 1
ATOM 755 O O . ASP A 1 95 ? 13.350 14.666 -25.257 1.00 80.94 95 ASP A O 1
ATOM 759 N N . SER A 1 96 ? 11.139 14.933 -25.406 1.00 83.06 96 SER A N 1
ATOM 760 C CA . SER A 1 96 ? 11.159 16.232 -26.092 1.00 83.06 96 SER A CA 1
ATOM 761 C C . SER A 1 96 ? 11.239 17.467 -25.183 1.00 83.06 96 SER A C 1
ATOM 763 O O . SER A 1 96 ? 11.001 18.574 -25.665 1.00 83.06 96 SER A O 1
ATOM 765 N N . ILE A 1 97 ? 11.495 17.309 -23.882 1.00 87.75 97 ILE A N 1
ATOM 766 C CA . ILE A 1 97 ? 11.517 18.425 -22.918 1.00 87.75 97 ILE A CA 1
ATOM 767 C C . ILE A 1 97 ? 12.938 18.882 -22.587 1.00 87.75 97 ILE A C 1
ATOM 769 O O . ILE A 1 97 ? 13.889 18.105 -22.672 1.00 87.75 97 ILE A O 1
ATOM 773 N N . THR A 1 98 ? 13.075 20.141 -22.172 1.00 90.44 98 THR A N 1
ATOM 774 C CA . THR A 1 98 ? 14.366 20.699 -21.746 1.00 90.44 98 THR A CA 1
ATOM 775 C C . THR A 1 98 ? 14.809 20.148 -20.384 1.00 90.44 98 THR A C 1
ATOM 777 O O . THR A 1 98 ? 13.987 19.732 -19.566 1.00 90.44 98 THR A O 1
ATOM 780 N N . ASP A 1 99 ? 16.112 20.194 -20.088 1.00 85.25 99 ASP A N 1
ATOM 781 C CA . ASP A 1 99 ? 16.665 19.705 -18.811 1.00 85.25 99 ASP A CA 1
ATOM 782 C C . ASP A 1 99 ? 16.108 20.445 -17.582 1.00 85.25 99 ASP A C 1
ATOM 784 O O . ASP A 1 99 ? 15.894 19.850 -16.518 1.00 85.25 99 ASP A O 1
ATOM 788 N N . SER A 1 100 ? 15.839 21.745 -17.728 1.00 86.81 100 SER A N 1
ATOM 789 C CA . SER A 1 100 ? 15.227 22.572 -16.683 1.00 86.81 100 SER A CA 1
ATOM 790 C C . SER A 1 100 ? 13.790 22.135 -16.396 1.00 86.81 100 SER A C 1
ATOM 792 O O . SER A 1 100 ? 13.419 21.956 -15.237 1.00 86.81 100 SER A O 1
ATOM 794 N N . GLU A 1 101 ? 12.993 21.904 -17.443 1.00 88.81 101 GLU A N 1
ATOM 795 C CA . GLU A 1 101 ? 11.621 21.401 -17.311 1.00 88.81 101 GLU A CA 1
ATOM 796 C C . GLU A 1 101 ? 11.596 19.986 -16.739 1.00 88.81 101 GLU A C 1
ATOM 798 O O . GLU A 1 101 ? 10.751 19.682 -15.899 1.00 88.81 101 GLU A O 1
ATOM 803 N N . ARG A 1 102 ? 12.548 19.133 -17.137 1.00 87.00 102 ARG A N 1
ATOM 804 C CA . ARG A 1 102 ? 12.671 17.773 -16.605 1.00 87.00 102 ARG A CA 1
ATOM 805 C C . ARG A 1 102 ? 12.976 17.798 -15.119 1.00 87.00 102 ARG A C 1
ATOM 807 O O . ARG A 1 102 ? 12.347 17.075 -14.361 1.00 87.00 102 ARG A O 1
ATOM 814 N N . THR A 1 103 ? 13.893 18.661 -14.693 1.00 87.31 103 THR A N 1
ATOM 815 C CA . THR A 1 103 ? 14.231 18.808 -13.273 1.00 87.31 103 THR A CA 1
ATOM 816 C C . THR A 1 103 ? 13.005 19.205 -12.447 1.00 87.31 103 THR A C 1
ATOM 818 O O . THR A 1 103 ? 12.761 18.595 -11.411 1.00 87.31 103 THR A O 1
ATOM 821 N N . LEU A 1 104 ? 12.207 20.169 -12.918 1.00 89.56 104 LEU A N 1
ATOM 822 C CA . LEU A 1 104 ? 10.952 20.548 -12.257 1.00 89.56 104 LEU A CA 1
ATOM 823 C C . LEU A 1 104 ? 9.942 19.394 -12.242 1.00 89.56 104 LEU A C 1
ATOM 825 O O . LEU A 1 104 ? 9.366 19.100 -11.200 1.00 89.56 104 LEU A O 1
ATOM 829 N N . ALA A 1 105 ? 9.784 18.687 -13.363 1.00 90.44 105 ALA A N 1
ATOM 830 C CA . ALA A 1 105 ? 8.873 17.551 -13.451 1.00 90.44 105 ALA A CA 1
ATOM 831 C C . ALA A 1 105 ? 9.257 16.411 -12.488 1.00 90.44 105 ALA A C 1
ATOM 833 O O . ALA A 1 105 ? 8.373 15.763 -11.928 1.00 90.44 105 ALA A O 1
ATOM 834 N N . ILE A 1 106 ? 10.559 16.180 -12.275 1.00 90.25 106 ILE A N 1
ATOM 835 C CA . ILE A 1 106 ? 11.063 15.209 -11.295 1.00 90.25 106 ILE A CA 1
ATOM 836 C C . ILE A 1 106 ? 10.657 15.627 -9.880 1.00 90.25 106 ILE A C 1
ATOM 838 O O . ILE A 1 106 ? 10.138 14.792 -9.147 1.00 90.25 106 ILE A O 1
ATOM 842 N N . PHE A 1 107 ? 10.827 16.898 -9.504 1.00 89.38 107 PHE A N 1
ATOM 843 C CA . PHE A 1 107 ? 10.378 17.385 -8.193 1.00 89.38 107 PHE A CA 1
ATOM 844 C C . PHE A 1 107 ? 8.865 17.206 -8.003 1.00 89.38 107 PHE A C 1
ATOM 846 O O . PHE A 1 107 ? 8.435 16.630 -7.006 1.00 89.38 107 PHE A O 1
ATOM 853 N N . ASP A 1 108 ? 8.061 17.588 -8.999 1.00 91.12 108 ASP A N 1
ATOM 854 C CA . ASP A 1 108 ? 6.604 17.405 -8.958 1.00 91.12 108 ASP A CA 1
ATOM 855 C C . ASP A 1 108 ? 6.211 15.921 -8.819 1.00 91.12 108 ASP A C 1
ATOM 857 O O . ASP A 1 108 ? 5.253 15.574 -8.118 1.00 91.12 108 ASP A O 1
ATOM 861 N N . PHE A 1 109 ? 6.944 15.026 -9.492 1.00 92.75 109 PHE A N 1
ATOM 862 C CA . PHE A 1 109 ? 6.752 13.582 -9.374 1.00 92.75 109 PHE A CA 1
ATOM 863 C C . PHE A 1 109 ? 7.070 13.094 -7.961 1.00 92.75 109 PHE A C 1
ATOM 865 O O . PHE A 1 109 ? 6.275 12.348 -7.395 1.00 92.75 109 PHE A O 1
ATOM 872 N N . GLN A 1 110 ? 8.189 13.530 -7.379 1.00 89.25 110 GLN A N 1
ATOM 873 C CA . GLN A 1 110 ? 8.612 13.159 -6.026 1.00 89.25 110 GLN A CA 1
ATOM 874 C C . GLN A 1 110 ? 7.560 13.549 -4.987 1.00 89.25 110 GLN A C 1
ATOM 876 O O . GLN A 1 110 ? 7.111 12.700 -4.213 1.00 89.25 110 GLN A O 1
ATOM 881 N N . ASP A 1 111 ? 7.112 14.803 -5.022 1.00 90.25 111 ASP A N 1
ATOM 882 C CA . ASP A 1 111 ? 6.086 15.315 -4.114 1.00 90.25 111 ASP A CA 1
ATOM 883 C C . ASP A 1 111 ? 4.776 14.535 -4.267 1.00 90.25 111 ASP A C 1
ATOM 885 O O . ASP A 1 111 ? 4.143 14.136 -3.284 1.00 90.25 111 ASP A O 1
ATOM 889 N N . SER A 1 112 ? 4.394 14.240 -5.512 1.00 91.75 112 SER A N 1
ATOM 890 C CA . SER A 1 112 ? 3.196 13.457 -5.811 1.00 91.75 112 SER A CA 1
ATOM 891 C C . SER A 1 112 ? 3.310 12.004 -5.357 1.00 91.75 112 SER A C 1
ATOM 893 O O . SER A 1 112 ? 2.303 11.436 -4.925 1.00 91.75 112 SER A O 1
ATOM 895 N N . TYR A 1 113 ? 4.498 11.402 -5.458 1.00 91.25 113 TYR A N 1
ATOM 896 C CA . TYR A 1 113 ? 4.776 10.011 -5.105 1.00 91.25 113 TYR A CA 1
ATOM 897 C C . TYR A 1 113 ? 4.699 9.791 -3.592 1.00 91.25 113 TYR A C 1
ATOM 899 O O . TYR A 1 113 ? 4.030 8.862 -3.144 1.00 91.25 113 TYR A O 1
ATOM 907 N N . VAL A 1 114 ? 5.264 10.706 -2.795 1.00 88.62 114 VAL A N 1
ATOM 908 C CA . VAL A 1 114 ? 5.235 10.665 -1.316 1.00 88.62 114 VAL A CA 1
ATOM 909 C C . VAL A 1 114 ? 3.805 10.604 -0.755 1.00 88.62 114 VAL A C 1
ATOM 911 O O . VAL A 1 114 ? 3.572 10.074 0.333 1.00 88.62 114 VAL A O 1
ATOM 914 N N . LEU A 1 115 ? 2.821 11.122 -1.495 1.00 90.38 115 LEU A N 1
ATOM 915 C CA . LEU A 1 115 ? 1.415 11.126 -1.086 1.00 90.38 115 LEU A CA 1
ATOM 916 C C . LEU A 1 115 ? 0.652 9.844 -1.458 1.00 90.38 115 LEU A C 1
ATOM 918 O O . LEU A 1 115 ? -0.424 9.602 -0.906 1.00 90.38 115 LEU A O 1
ATOM 922 N N . GLN A 1 116 ? 1.164 9.021 -2.376 1.00 91.38 116 GLN A N 1
ATOM 923 C CA . GLN A 1 116 ? 0.444 7.844 -2.879 1.00 91.38 116 GLN A CA 1
ATOM 924 C C . GLN A 1 116 ? 0.264 6.727 -1.850 1.00 91.38 116 GLN A C 1
ATOM 926 O O . GLN A 1 116 ? -0.848 6.203 -1.776 1.00 91.38 116 GLN A O 1
ATOM 931 N N . PRO A 1 117 ? 1.253 6.404 -0.993 1.00 89.44 117 PRO A N 1
ATOM 932 C CA . PRO A 1 117 ? 1.074 5.416 0.069 1.00 89.44 117 PRO A CA 1
ATOM 933 C C . PRO A 1 117 ? -0.176 5.643 0.932 1.00 89.44 117 PRO A C 1
ATOM 935 O O . PRO A 1 117 ? -0.877 4.698 1.285 1.00 89.44 117 PRO A O 1
ATOM 938 N N . ARG A 1 118 ? -0.509 6.909 1.221 1.00 89.69 118 ARG A N 1
ATOM 939 C CA . ARG A 1 118 ? -1.721 7.262 1.977 1.00 89.69 118 ARG A CA 1
ATOM 940 C C . ARG A 1 118 ? -2.993 6.952 1.194 1.00 89.69 118 ARG A C 1
ATOM 942 O O . ARG A 1 118 ? -3.885 6.307 1.727 1.00 89.69 118 ARG A O 1
ATOM 949 N N . LYS A 1 119 ? -3.038 7.329 -0.087 1.00 92.44 119 LYS A N 1
ATOM 950 C CA . LYS A 1 119 ? -4.178 7.0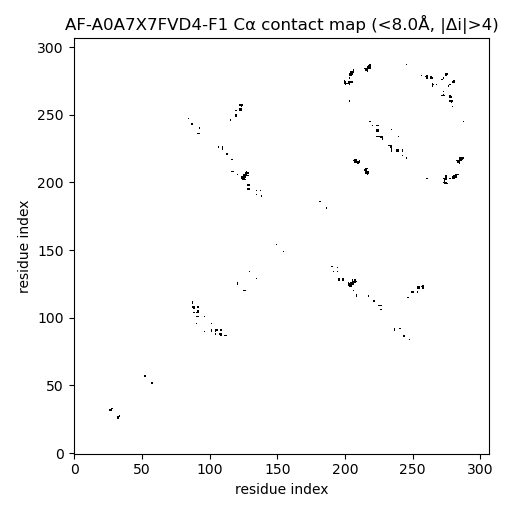29 -0.967 1.00 92.44 119 LYS A CA 1
ATOM 951 C C . LYS A 1 119 ? -4.400 5.525 -1.116 1.00 92.44 119 LYS A C 1
ATOM 953 O O . LYS A 1 119 ? -5.540 5.077 -1.141 1.00 92.44 119 LYS A O 1
ATOM 958 N N . LEU A 1 120 ? -3.322 4.740 -1.187 1.00 91.88 120 LEU A N 1
ATOM 959 C CA . LEU A 1 120 ? -3.406 3.279 -1.198 1.00 91.88 120 LEU A CA 1
ATOM 960 C C . LEU A 1 120 ? -4.071 2.753 0.080 1.00 91.88 120 LEU A C 1
ATOM 962 O O . LEU A 1 120 ? -4.943 1.891 0.016 1.00 91.88 120 LEU A O 1
ATOM 966 N N . PHE A 1 121 ? -3.712 3.293 1.242 1.00 91.25 121 PHE A N 1
ATOM 967 C CA . PHE A 1 121 ? -4.313 2.878 2.512 1.00 91.25 121 PHE A CA 1
ATOM 968 C C . PHE A 1 121 ? -5.787 3.261 2.610 1.00 91.25 121 PHE A C 1
ATOM 970 O O . PHE A 1 121 ? -6.583 2.464 3.112 1.00 91.25 121 PHE A O 1
ATOM 977 N N . ASP A 1 122 ? -6.167 4.415 2.063 1.00 92.12 122 ASP A N 1
ATOM 978 C CA . ASP A 1 122 ? -7.566 4.833 1.983 1.00 92.12 122 ASP A CA 1
ATOM 979 C C . ASP A 1 122 ? -8.405 3.841 1.158 1.00 92.12 122 ASP A C 1
ATOM 981 O O . ASP A 1 122 ? -9.515 3.496 1.567 1.00 92.12 122 ASP A O 1
ATOM 985 N N . LEU A 1 123 ? -7.859 3.297 0.058 1.00 90.50 123 LEU A N 1
ATOM 986 C CA . LEU A 1 123 ? -8.531 2.262 -0.748 1.00 90.50 123 LEU A CA 1
ATOM 987 C C . LEU A 1 123 ? -8.813 0.980 0.048 1.00 90.50 123 LEU A C 1
ATOM 989 O O . LEU A 1 123 ? -9.819 0.317 -0.190 1.00 90.50 123 LEU A O 1
ATOM 993 N N . LEU A 1 124 ? -7.951 0.631 1.005 1.00 91.00 124 LEU A N 1
ATOM 994 C CA . LEU A 1 124 ? -8.154 -0.516 1.894 1.00 91.00 124 LEU A CA 1
ATOM 995 C C . LEU A 1 124 ? -8.955 -0.179 3.157 1.00 91.00 124 LEU A C 1
ATOM 997 O O . LEU A 1 124 ? -9.173 -1.073 3.980 1.00 91.00 124 LEU A O 1
ATOM 1001 N N . LYS A 1 125 ? -9.339 1.092 3.357 1.00 92.06 125 LYS A N 1
ATOM 1002 C CA . LYS A 1 125 ? -9.812 1.624 4.650 1.00 92.06 125 LYS A CA 1
ATOM 1003 C C . LYS A 1 125 ? -8.906 1.152 5.789 1.00 92.06 125 LYS A C 1
ATOM 1005 O O . LYS A 1 125 ? -9.376 0.657 6.821 1.00 92.06 125 LYS A O 1
ATOM 1010 N N . ALA A 1 126 ? -7.599 1.218 5.544 1.00 91.19 126 ALA A N 1
ATOM 1011 C CA . ALA A 1 126 ? -6.597 0.694 6.444 1.00 91.19 126 ALA A CA 1
ATOM 1012 C C . ALA A 1 126 ? -6.126 1.762 7.427 1.00 91.19 126 ALA A C 1
ATOM 1014 O O . ALA A 1 126 ? -5.880 2.908 7.054 1.00 91.19 126 ALA A O 1
ATOM 1015 N N . LYS A 1 127 ? -5.962 1.372 8.691 1.00 89.56 127 LYS A N 1
ATOM 1016 C CA . LYS A 1 127 ? -5.237 2.171 9.684 1.00 89.56 127 LYS A CA 1
ATOM 1017 C C . LYS A 1 127 ? -4.243 1.279 10.409 1.00 89.56 127 LYS A C 1
ATOM 1019 O O . LYS A 1 127 ? -4.397 0.054 10.448 1.00 89.56 127 LYS A O 1
ATOM 1024 N N . ASP A 1 128 ? -3.241 1.913 10.997 1.00 85.75 128 ASP A N 1
ATOM 1025 C CA . ASP A 1 128 ? -2.290 1.202 11.832 1.00 85.75 128 ASP A CA 1
ATOM 1026 C C . ASP A 1 128 ? -2.921 0.802 13.176 1.00 85.75 128 ASP A C 1
ATOM 1028 O O . ASP A 1 128 ? -4.010 1.258 13.554 1.00 85.75 128 ASP A O 1
ATOM 1032 N N . HIS A 1 129 ? -2.229 -0.076 13.896 1.00 80.38 129 HIS A N 1
ATOM 1033 C CA . HIS A 1 129 ? -2.516 -0.323 15.300 1.00 80.38 129 HIS A CA 1
ATOM 1034 C C . HIS A 1 129 ? -2.411 0.990 16.089 1.00 80.38 129 HIS A C 1
ATOM 1036 O O . HIS A 1 129 ? -1.562 1.823 15.765 1.00 80.38 129 HIS A O 1
ATOM 1042 N N . PRO A 1 130 ? -3.261 1.191 17.111 1.00 82.25 130 PRO A N 1
ATOM 1043 C CA . PRO A 1 130 ? -3.199 2.429 17.853 1.00 82.25 130 PRO A CA 1
ATOM 1044 C C . PRO A 1 130 ? -1.844 2.588 18.544 1.00 82.25 130 PRO A C 1
ATOM 1046 O O . PRO A 1 130 ? -1.336 1.635 19.146 1.00 82.25 130 PRO A O 1
ATOM 1049 N N . THR A 1 131 ? -1.249 3.772 18.425 1.00 81.50 131 THR A N 1
ATOM 1050 C CA . THR A 1 131 ? 0.064 4.064 19.014 1.00 81.50 131 THR A CA 1
ATOM 1051 C C . THR A 1 131 ? -0.068 4.385 20.500 1.00 81.50 131 THR A C 1
ATOM 1053 O O . THR A 1 131 ? -1.149 4.711 20.992 1.00 81.50 131 THR A O 1
ATOM 1056 N N . THR A 1 132 ? 1.038 4.307 21.248 1.00 79.88 132 THR A N 1
ATOM 1057 C CA . THR A 1 132 ? 1.066 4.668 22.678 1.00 79.88 132 THR A CA 1
ATOM 1058 C C . THR A 1 132 ? 0.554 6.079 22.946 1.00 79.88 132 THR A C 1
ATOM 1060 O O . THR A 1 132 ? -0.098 6.298 23.966 1.00 79.88 132 THR A O 1
ATOM 1063 N N . ASP A 1 133 ? 0.805 7.002 22.021 1.00 82.38 133 ASP A N 1
ATOM 1064 C CA . ASP A 1 133 ? 0.408 8.402 22.144 1.00 82.38 133 ASP A CA 1
ATOM 1065 C C . ASP A 1 133 ? -1.101 8.559 21.923 1.00 82.38 133 ASP A C 1
ATOM 1067 O O . ASP A 1 133 ? -1.783 9.157 22.753 1.00 82.38 133 ASP A O 1
ATOM 1071 N N . GLU A 1 134 ? -1.656 7.906 20.894 1.00 81.44 134 GLU A N 1
ATOM 1072 C CA . GLU A 1 134 ? -3.108 7.871 20.655 1.00 81.44 134 GLU A CA 1
ATOM 1073 C C . GLU A 1 134 ? -3.865 7.230 21.833 1.00 81.44 134 GLU A C 1
ATOM 1075 O O . GLU A 1 134 ? -4.969 7.651 22.185 1.00 81.44 134 GLU A O 1
ATOM 1080 N N . PHE A 1 135 ? -3.271 6.220 22.483 1.00 81.69 135 PHE A N 1
ATOM 1081 C CA . PHE A 1 135 ? -3.827 5.651 23.712 1.00 81.69 135 PHE A CA 1
ATOM 1082 C C . PHE A 1 135 ? -3.841 6.662 24.863 1.00 81.69 135 PHE A C 1
ATOM 1084 O O . PHE A 1 135 ? -4.834 6.724 25.589 1.00 81.69 135 PHE A O 1
ATOM 1091 N N . ALA A 1 136 ? -2.762 7.427 25.049 1.00 82.94 136 ALA A N 1
ATOM 1092 C CA . ALA A 1 136 ? -2.667 8.422 26.115 1.00 82.94 136 ALA A CA 1
ATOM 1093 C C . ALA A 1 136 ? -3.682 9.560 25.915 1.00 82.94 136 ALA A C 1
ATOM 1095 O O . ALA A 1 136 ? -4.336 9.974 26.872 1.00 82.94 136 ALA A O 1
ATOM 1096 N N . GLU A 1 137 ? -3.870 10.015 24.675 1.00 83.75 137 GLU A N 1
ATOM 1097 C CA . GLU A 1 137 ? -4.896 11.001 24.317 1.00 83.75 137 GLU A CA 1
ATOM 1098 C C . GLU A 1 137 ? -6.306 10.471 24.606 1.00 83.75 137 GLU A C 1
ATOM 1100 O O . GLU A 1 137 ? -7.090 11.121 25.301 1.00 83.75 137 GLU A O 1
ATOM 1105 N N . HIS A 1 138 ? -6.617 9.245 24.173 1.00 81.19 138 HIS A N 1
ATOM 1106 C CA . HIS A 1 138 ? -7.918 8.630 24.438 1.00 81.19 138 HIS A CA 1
ATOM 1107 C C . HIS A 1 138 ? -8.175 8.414 25.942 1.00 81.19 138 HIS A C 1
ATOM 1109 O O . HIS A 1 138 ? -9.307 8.551 26.418 1.00 81.19 138 HIS A O 1
ATOM 1115 N N . GLU A 1 139 ? -7.139 8.090 26.720 1.00 82.25 139 GLU A N 1
ATOM 1116 C CA . GLU A 1 139 ? -7.229 7.998 28.180 1.00 82.25 139 GLU A CA 1
ATOM 1117 C C . GLU A 1 139 ? -7.553 9.360 28.818 1.00 82.25 139 GLU A C 1
ATOM 1119 O O . GLU A 1 139 ? -8.407 9.443 29.704 1.00 82.25 139 GLU A O 1
ATOM 1124 N N . GLN A 1 140 ? -6.927 10.443 28.352 1.00 82.81 140 GLN A N 1
ATOM 1125 C CA . GLN A 1 140 ? -7.236 11.796 28.825 1.00 82.81 140 GLN A CA 1
ATOM 1126 C C . GLN A 1 140 ? -8.665 12.212 28.468 1.00 82.81 140 GLN A C 1
ATOM 1128 O O . GLN A 1 140 ? -9.378 12.745 29.318 1.00 82.81 140 GLN A O 1
ATOM 1133 N N . GLU A 1 141 ? -9.121 11.928 27.247 1.00 82.56 141 GLU A N 1
ATOM 1134 C CA . GLU A 1 141 ? -10.492 12.227 26.830 1.00 82.56 141 GLU A CA 1
ATOM 1135 C C . GLU A 1 141 ? -11.536 11.456 27.640 1.00 82.56 141 GLU A C 1
ATOM 1137 O O . GLU A 1 141 ? -12.570 12.013 28.014 1.00 82.56 141 GLU A O 1
ATOM 1142 N N . THR A 1 142 ? -11.290 10.172 27.913 1.00 81.50 142 THR A N 1
ATOM 1143 C CA . THR A 1 142 ? -12.206 9.350 28.718 1.00 81.50 142 THR A CA 1
ATOM 1144 C C . THR A 1 142 ? -12.253 9.814 30.169 1.00 81.50 142 THR A C 1
ATOM 1146 O O . THR A 1 142 ? -13.352 9.918 30.715 1.00 81.50 142 THR A O 1
ATOM 1149 N N . LYS A 1 143 ? -11.113 10.198 30.762 1.00 82.69 143 LYS A N 1
ATOM 1150 C CA . LYS A 1 143 ? -11.078 10.846 32.086 1.00 82.69 143 LYS A CA 1
ATOM 1151 C C . LYS A 1 143 ? -11.841 12.171 32.088 1.00 82.69 143 LYS A C 1
ATOM 1153 O O . LYS A 1 143 ? -12.725 12.359 32.913 1.00 82.69 143 LYS A O 1
ATOM 1158 N N . ALA A 1 144 ? -11.603 13.042 31.107 1.00 83.31 144 ALA A N 1
ATOM 1159 C CA . ALA A 1 144 ? -12.289 14.330 31.012 1.00 83.31 144 ALA A CA 1
ATOM 1160 C C . ALA A 1 144 ? -13.811 14.192 30.809 1.00 83.31 144 ALA A C 1
ATOM 1162 O O . ALA A 1 144 ? -14.586 14.992 31.337 1.00 83.31 144 ALA A O 1
ATOM 1163 N N . LYS A 1 145 ? -14.262 13.183 30.051 1.00 83.19 145 LYS A N 1
ATOM 1164 C CA . LYS A 1 145 ? -15.690 12.854 29.908 1.00 83.19 145 LYS A CA 1
ATOM 1165 C C . LYS A 1 145 ? -16.279 12.351 31.224 1.00 83.19 145 LYS A C 1
ATOM 1167 O O . LYS A 1 145 ? -17.375 12.780 31.576 1.00 83.19 145 LYS A O 1
ATOM 1172 N N . GLN A 1 146 ? -15.556 11.502 31.953 1.00 77.19 146 GLN A N 1
ATOM 1173 C CA . GLN A 1 146 ? -15.993 11.019 33.261 1.00 77.19 146 GLN A CA 1
ATOM 1174 C C . GLN A 1 146 ? -16.111 12.167 34.271 1.00 77.19 146 GLN A C 1
ATOM 1176 O O . GLN A 1 146 ? -17.150 12.299 34.907 1.00 77.19 146 GLN A O 1
ATOM 1181 N N . ASP A 1 147 ? -15.121 13.059 34.332 1.00 81.88 147 ASP A N 1
ATOM 1182 C CA . ASP A 1 147 ? -15.141 14.226 35.221 1.00 81.88 147 ASP A CA 1
ATOM 1183 C C . ASP A 1 147 ? -16.305 15.178 34.901 1.00 81.88 147 ASP A C 1
ATOM 1185 O O . ASP A 1 147 ? -16.902 15.769 35.803 1.00 81.88 147 ASP A O 1
ATOM 1189 N N . ARG A 1 148 ? -16.662 15.330 33.616 1.00 81.12 148 ARG A N 1
ATOM 1190 C CA . ARG A 1 148 ? -17.855 16.092 33.208 1.00 81.12 148 ARG A CA 1
ATOM 1191 C C . ARG A 1 148 ? -19.139 15.430 33.691 1.00 81.12 148 ARG A C 1
ATOM 1193 O O . ARG A 1 148 ? -19.972 16.118 34.270 1.00 81.12 148 ARG A O 1
ATOM 1200 N N . ILE A 1 149 ? -19.275 14.120 33.496 1.00 77.69 149 ILE A N 1
ATOM 1201 C CA . ILE A 1 149 ? -20.442 13.349 33.942 1.00 77.69 149 ILE A CA 1
ATOM 1202 C C . ILE A 1 149 ? -20.580 13.410 35.469 1.00 77.69 149 ILE A C 1
ATOM 1204 O O . ILE A 1 149 ? -21.667 13.672 35.976 1.00 77.69 149 ILE A O 1
ATOM 1208 N N . ASP A 1 150 ? -19.483 13.245 36.207 1.00 78.00 150 ASP A N 1
ATOM 1209 C CA . ASP A 1 150 ? -19.480 13.291 37.672 1.00 78.00 150 ASP A CA 1
ATOM 1210 C C . ASP A 1 150 ? -19.820 14.701 38.191 1.00 78.00 150 ASP A C 1
ATOM 1212 O O . ASP A 1 150 ? -20.536 14.858 39.184 1.00 78.00 150 ASP A O 1
ATOM 1216 N N . LYS A 1 151 ? -19.376 15.748 37.484 1.00 79.12 151 LYS A N 1
ATOM 1217 C CA . LYS A 1 151 ? -19.737 17.142 37.778 1.00 79.12 151 LYS A CA 1
ATOM 1218 C C . LYS A 1 151 ? -21.204 17.455 37.460 1.00 79.12 151 LYS A C 1
ATOM 1220 O O . LYS A 1 151 ? -21.808 18.254 38.173 1.00 79.12 151 LYS A O 1
ATOM 1225 N N . GLU A 1 152 ? -21.772 16.845 36.422 1.00 75.94 152 GLU A N 1
ATOM 1226 C CA . GLU A 1 152 ? -23.183 16.992 36.035 1.00 75.94 152 GLU A CA 1
ATOM 1227 C C . GLU A 1 152 ? -24.134 16.192 36.944 1.00 75.94 152 GLU A C 1
ATOM 1229 O O . GLU A 1 152 ? -25.231 16.664 37.239 1.00 75.94 152 GLU A O 1
ATOM 1234 N N . LEU A 1 153 ? -23.718 15.019 37.437 1.00 71.62 153 LEU A N 1
ATOM 1235 C CA . LEU A 1 153 ? -24.515 14.166 38.333 1.00 71.62 153 LEU A CA 1
ATOM 1236 C C . LEU A 1 153 ? -24.444 14.584 39.813 1.00 71.62 153 LEU A C 1
ATOM 1238 O O . LEU A 1 153 ? -25.297 14.176 40.605 1.00 71.62 153 LEU A O 1
ATOM 1242 N N . GLY A 1 154 ? -23.465 15.415 40.183 1.00 52.12 154 GLY A N 1
ATOM 1243 C CA . GLY A 1 154 ? -23.274 15.926 41.539 1.00 52.12 154 GLY A CA 1
ATOM 1244 C C . GLY A 1 154 ? -22.853 14.850 42.558 1.00 52.12 154 GLY A C 1
ATOM 1245 O O . GLY A 1 154 ? -23.020 13.647 42.334 1.00 52.12 154 GLY A O 1
ATOM 1246 N N . PRO A 1 155 ? -22.315 15.248 43.726 1.00 50.47 155 PRO A N 1
ATOM 1247 C CA . PRO A 1 155 ? -21.911 14.318 44.776 1.00 50.47 155 PRO A CA 1
ATOM 1248 C C . PRO A 1 155 ? -23.160 13.769 45.485 1.00 50.47 155 PRO A C 1
ATOM 1250 O O . PRO A 1 155 ? -23.574 14.274 46.524 1.00 50.47 155 PRO A O 1
ATOM 1253 N N . GLY A 1 156 ? -23.810 12.767 44.889 1.00 50.22 156 GLY A N 1
ATOM 1254 C CA . GLY A 1 156 ? -25.013 12.136 45.445 1.00 50.22 156 GLY A CA 1
ATOM 1255 C C . GLY A 1 156 ? -26.013 11.584 44.424 1.00 50.22 156 GLY A C 1
ATOM 1256 O O . GLY A 1 156 ? -26.960 10.911 44.829 1.00 50.22 156 GLY A O 1
ATOM 1257 N N . GLY A 1 157 ? -25.819 11.819 43.121 1.00 43.28 157 GLY A N 1
ATOM 1258 C CA . GLY A 1 157 ? -26.622 11.184 42.075 1.00 43.28 157 GLY A CA 1
ATOM 1259 C C . GLY A 1 157 ? -26.388 9.672 42.054 1.00 43.28 157 GLY A C 1
ATOM 1260 O O . GLY A 1 157 ? -25.257 9.212 41.922 1.00 43.28 157 GLY A O 1
ATOM 1261 N N . ALA A 1 158 ? -27.451 8.889 42.236 1.00 41.59 158 ALA A N 1
ATOM 1262 C CA . ALA A 1 158 ? -27.403 7.435 42.338 1.00 41.59 158 ALA A CA 1
ATOM 1263 C C . ALA A 1 158 ? -26.559 6.789 41.221 1.00 41.59 158 ALA A C 1
ATOM 1265 O O . ALA A 1 158 ? -26.870 6.881 40.034 1.00 41.59 158 ALA A O 1
ATOM 1266 N N . ARG A 1 159 ? -25.503 6.078 41.629 1.00 47.75 159 ARG A N 1
ATOM 1267 C CA . ARG A 1 159 ? -24.686 5.204 40.780 1.00 47.75 159 ARG A CA 1
ATOM 1268 C C . ARG A 1 159 ? -25.549 4.021 40.318 1.00 47.75 159 ARG A C 1
ATOM 1270 O O . ARG A 1 159 ? -25.579 2.979 40.962 1.00 47.75 159 ARG A O 1
ATOM 1277 N N . ALA A 1 160 ? -26.294 4.193 39.233 1.00 44.41 160 ALA A N 1
ATOM 1278 C CA . ALA A 1 160 ? -27.087 3.123 38.630 1.00 44.41 160 ALA A CA 1
ATOM 1279 C C . ALA A 1 160 ? -27.179 3.270 37.108 1.00 44.41 160 ALA A C 1
ATOM 1281 O O . ALA A 1 160 ? -28.253 3.161 36.534 1.00 44.41 160 ALA A O 1
ATOM 1282 N N . VAL A 1 161 ? -26.050 3.493 36.438 1.00 39.81 161 VAL A N 1
ATOM 1283 C CA . VAL A 1 161 ? -25.937 3.159 35.016 1.00 39.81 161 VAL A CA 1
ATOM 1284 C C . VAL A 1 161 ? -24.593 2.474 34.827 1.00 39.81 161 VAL A C 1
ATOM 1286 O O . VAL A 1 161 ? -23.554 3.110 34.669 1.00 39.81 161 VAL A O 1
ATOM 1289 N N . ALA A 1 162 ? -24.615 1.144 34.917 1.00 43.06 162 ALA A N 1
ATOM 1290 C CA . ALA A 1 162 ? -23.593 0.338 34.269 1.00 43.06 162 ALA A CA 1
ATOM 1291 C C . ALA A 1 162 ? -23.523 0.775 32.791 1.00 43.06 162 ALA A C 1
ATOM 1293 O O . ALA A 1 162 ? -24.577 1.063 32.215 1.00 43.06 162 ALA A O 1
ATOM 1294 N N . PRO A 1 163 ? -22.333 0.843 32.168 1.00 37.62 163 PRO A N 1
ATOM 1295 C CA . PRO A 1 163 ? -22.241 1.126 30.738 1.00 37.62 163 PRO A CA 1
ATOM 1296 C C . PRO A 1 163 ? -23.180 0.173 29.984 1.00 37.62 163 PRO A C 1
ATOM 1298 O O . PRO A 1 163 ? -23.310 -0.978 30.416 1.00 37.62 163 PRO A O 1
ATOM 1301 N N . PRO A 1 164 ? -23.856 0.607 28.902 1.00 36.31 164 PRO A N 1
ATOM 1302 C CA . PRO A 1 164 ? -24.697 -0.288 28.127 1.00 36.31 164 PRO A CA 1
ATOM 1303 C C . PRO A 1 164 ? -23.815 -1.430 27.627 1.00 36.31 164 PRO A C 1
ATOM 1305 O O . PRO A 1 164 ? -23.008 -1.279 26.710 1.00 36.31 164 PRO A O 1
ATOM 1308 N N . VAL A 1 165 ? -23.944 -2.579 28.285 1.00 41.62 165 VAL A N 1
ATOM 1309 C CA . VAL A 1 165 ? -23.468 -3.854 27.780 1.00 41.62 165 VAL A CA 1
ATOM 1310 C C . VAL A 1 165 ? -24.239 -4.039 26.485 1.00 41.62 165 VAL A C 1
ATOM 1312 O O . VAL A 1 165 ? -25.447 -4.258 26.513 1.00 41.62 165 VAL A O 1
ATOM 1315 N N . LEU A 1 166 ? -23.556 -3.852 25.355 1.00 35.97 166 LEU A N 1
ATOM 1316 C CA . LEU A 1 166 ? -24.053 -4.181 24.024 1.00 35.97 166 LEU A CA 1
ATOM 1317 C C . LEU A 1 166 ? -24.511 -5.640 24.048 1.00 35.97 166 LEU A C 1
ATOM 1319 O O . LEU A 1 166 ? -23.718 -6.573 23.946 1.00 35.97 166 LEU A O 1
ATOM 1323 N N . GLN A 1 167 ? -25.809 -5.819 24.248 1.00 33.72 167 GLN A N 1
ATOM 1324 C CA . GLN A 1 167 ? -26.472 -7.100 24.388 1.00 33.72 167 GLN A CA 1
ATOM 1325 C C . GLN A 1 167 ? -26.894 -7.593 23.001 1.00 33.72 167 GLN A C 1
ATOM 1327 O O . GLN A 1 167 ? -28.054 -7.899 22.782 1.00 33.72 167 GLN A O 1
ATOM 1332 N N . ASN A 1 168 ? -25.949 -7.663 22.058 1.00 34.12 168 ASN A N 1
ATOM 1333 C CA . ASN A 1 168 ? -26.140 -8.396 20.808 1.00 34.12 168 ASN A CA 1
ATOM 1334 C C . ASN A 1 168 ? -25.209 -9.603 20.819 1.00 34.12 168 ASN A C 1
ATOM 1336 O O . ASN A 1 168 ? -24.001 -9.526 20.603 1.00 34.12 168 ASN A O 1
ATOM 1340 N N . ALA A 1 169 ? -25.816 -10.727 21.184 1.00 33.94 169 ALA A N 1
ATOM 1341 C CA . ALA A 1 169 ? -25.192 -12.022 21.302 1.00 33.94 169 ALA A CA 1
ATOM 1342 C C . ALA A 1 169 ? -24.931 -12.628 19.916 1.00 33.94 169 ALA A C 1
ATOM 1344 O O . ALA A 1 169 ? -25.828 -13.192 19.296 1.00 33.94 169 ALA A O 1
ATOM 1345 N N . ALA A 1 170 ? -23.668 -12.616 19.501 1.00 34.91 170 ALA A N 1
ATOM 1346 C CA . ALA A 1 170 ? -23.069 -13.739 18.793 1.00 34.91 170 ALA A CA 1
ATOM 1347 C C . ALA A 1 170 ? -21.984 -14.315 19.715 1.00 34.91 170 ALA A C 1
ATOM 1349 O O . ALA A 1 170 ? -20.923 -13.730 19.903 1.00 34.91 170 ALA A O 1
ATOM 1350 N N . VAL A 1 171 ? -22.360 -15.403 20.391 1.00 43.19 171 VAL A N 1
ATOM 1351 C CA . VAL A 1 171 ? -21.575 -16.345 21.210 1.00 43.19 171 VAL A CA 1
ATOM 1352 C C . VAL A 1 171 ? -20.092 -15.980 21.409 1.00 43.19 171 VAL A C 1
ATOM 1354 O O . VAL A 1 171 ? -19.214 -16.436 20.682 1.00 43.19 171 VAL A O 1
ATOM 1357 N N . ALA A 1 172 ? -19.810 -15.227 22.474 1.00 35.19 172 ALA A N 1
ATOM 1358 C CA . ALA A 1 172 ? -18.499 -15.206 23.120 1.00 35.19 172 ALA A CA 1
ATOM 1359 C C . ALA A 1 172 ? -18.437 -16.326 24.182 1.00 35.19 172 ALA A C 1
ATOM 1361 O O . ALA A 1 172 ? -19.470 -16.663 24.777 1.00 35.19 172 ALA A O 1
ATOM 1362 N N . PRO A 1 173 ? -17.265 -16.937 24.437 1.00 37.41 173 PRO A N 1
ATOM 1363 C CA . PRO A 1 173 ? -17.164 -18.066 25.349 1.00 37.41 173 PRO A CA 1
ATOM 1364 C C . PRO A 1 173 ? -17.466 -17.624 26.785 1.00 37.41 173 PRO A C 1
ATOM 1366 O O . PRO A 1 173 ? -16.960 -16.614 27.272 1.00 37.41 173 PRO A O 1
ATOM 1369 N N . LYS A 1 174 ? -18.316 -18.407 27.456 1.00 36.41 174 LYS A N 1
ATOM 1370 C CA . LYS A 1 174 ? -18.701 -18.257 28.862 1.00 36.41 174 LYS A CA 1
ATOM 1371 C C . LYS A 1 174 ? -17.463 -18.266 29.768 1.00 36.41 174 LYS A C 1
ATOM 1373 O O . LYS A 1 174 ? -16.970 -19.327 30.133 1.00 36.41 174 LYS A O 1
ATOM 1378 N N . GLY A 1 175 ? -17.022 -17.085 30.177 1.00 31.20 175 GLY A N 1
ATOM 1379 C CA . GLY A 1 175 ? -16.138 -16.873 31.317 1.00 31.20 175 GLY A CA 1
ATOM 1380 C C . GLY A 1 175 ? -16.704 -15.727 32.142 1.00 31.20 175 GLY A C 1
ATOM 1381 O O . GLY A 1 175 ? -16.509 -14.566 31.800 1.00 31.20 175 GLY A O 1
ATOM 1382 N N . GLY A 1 176 ? -17.475 -16.048 33.181 1.00 33.88 176 GLY A N 1
ATOM 1383 C CA . GLY A 1 176 ? -18.010 -15.048 34.097 1.00 33.88 176 GLY A CA 1
ATOM 1384 C C . GLY A 1 176 ? -16.876 -14.363 34.856 1.00 33.88 176 GLY A C 1
ATOM 1385 O O . GLY A 1 176 ? -16.164 -15.016 35.610 1.00 33.88 176 GLY A O 1
ATOM 1386 N N . TYR A 1 177 ? -16.732 -13.053 34.672 1.00 37.19 177 TYR A N 1
ATOM 1387 C CA . TYR A 1 177 ? -15.906 -12.202 35.523 1.00 37.19 177 TYR A CA 1
ATOM 1388 C C . TYR A 1 177 ? -16.822 -11.334 36.388 1.00 37.19 177 TYR A C 1
ATOM 1390 O O . TYR A 1 177 ? -17.133 -10.192 36.069 1.00 37.19 177 TYR A O 1
ATOM 1398 N N . THR A 1 178 ? -17.264 -11.896 37.510 1.00 41.22 178 THR A N 1
ATOM 1399 C CA . THR A 1 178 ? -17.621 -11.118 38.702 1.00 41.22 178 THR A CA 1
ATOM 1400 C C . THR A 1 178 ? -16.342 -10.968 39.527 1.00 41.22 178 THR A C 1
ATOM 1402 O O . THR A 1 178 ? -16.108 -11.728 40.463 1.00 41.22 178 THR A O 1
ATOM 1405 N N . GLY A 1 179 ? -15.449 -10.075 39.097 1.00 36.88 179 GLY A N 1
ATOM 1406 C CA . GLY A 1 179 ? -14.172 -9.804 39.759 1.00 36.88 179 GLY A 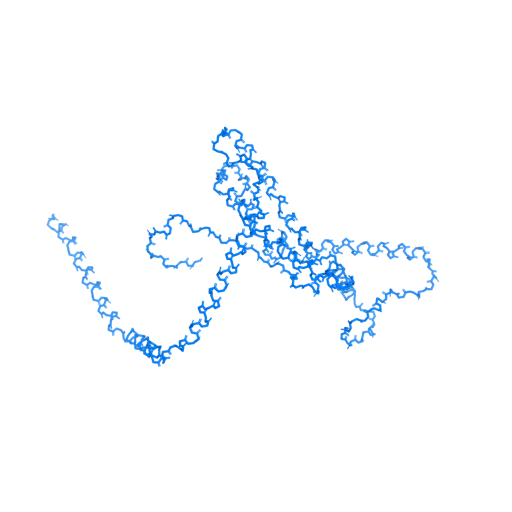CA 1
ATOM 1407 C C . GLY A 1 179 ? -14.216 -8.495 40.545 1.00 36.88 179 GLY A C 1
ATOM 1408 O O . GLY A 1 179 ? -14.727 -7.496 40.048 1.00 36.88 179 GLY A O 1
ATOM 1409 N N . ALA A 1 180 ? -13.683 -8.531 41.768 1.00 44.22 180 ALA A N 1
ATOM 1410 C CA . ALA A 1 180 ? -13.311 -7.393 42.615 1.00 44.22 180 ALA A CA 1
ATOM 1411 C C . ALA A 1 180 ? -12.572 -6.279 41.830 1.00 44.22 180 ALA A C 1
ATOM 1413 O O . ALA A 1 180 ? -12.054 -6.577 40.753 1.00 44.22 180 ALA A O 1
ATOM 1414 N N . PRO A 1 181 ? -12.500 -5.020 42.328 1.00 46.53 181 PRO A N 1
ATOM 1415 C CA . PRO A 1 181 ? -11.829 -3.929 41.618 1.00 46.53 181 PRO A CA 1
ATOM 1416 C C . PRO A 1 181 ? -10.402 -4.352 41.272 1.00 46.53 181 PRO A C 1
ATOM 1418 O O . PRO A 1 181 ? -9.561 -4.518 42.155 1.00 46.53 181 PRO A O 1
ATOM 1421 N N . GLY A 1 182 ? -10.182 -4.604 39.982 1.00 53.06 182 GLY A N 1
ATOM 1422 C CA . GLY A 1 182 ? -8.890 -5.010 39.466 1.00 53.06 182 GLY A CA 1
ATOM 1423 C C . GLY A 1 182 ? -7.846 -3.948 39.775 1.00 53.06 182 GLY A C 1
ATOM 1424 O O . GLY A 1 182 ? -8.166 -2.766 39.931 1.00 53.06 182 GLY A O 1
ATOM 1425 N N . SER A 1 183 ? -6.594 -4.380 39.872 1.00 71.25 183 SER A N 1
ATOM 1426 C CA . SER A 1 183 ? -5.460 -3.465 40.016 1.00 71.25 183 SER A CA 1
ATOM 1427 C C . SER A 1 183 ? -5.509 -2.364 38.942 1.00 71.25 183 SER A C 1
ATOM 1429 O O . SER A 1 183 ? -6.022 -2.576 37.843 1.00 71.25 183 SER A O 1
ATOM 1431 N N . GLU A 1 184 ? -4.959 -1.182 39.224 1.00 72.25 184 GLU A N 1
ATOM 1432 C CA . GLU A 1 184 ? -4.903 -0.059 38.268 1.00 72.25 184 GLU A CA 1
ATOM 1433 C C . GLU A 1 184 ? -4.326 -0.481 36.896 1.00 72.25 184 GLU A C 1
ATOM 1435 O O . GLU A 1 184 ? -4.777 -0.030 35.842 1.00 72.25 184 GLU A O 1
ATOM 1440 N N . GLN A 1 185 ? -3.409 -1.455 36.896 1.00 73.19 185 GLN A N 1
ATOM 1441 C CA . GLN A 1 185 ? -2.872 -2.092 35.691 1.00 73.19 185 GLN A CA 1
ATOM 1442 C C . GLN A 1 185 ? -3.904 -2.890 34.881 1.00 73.19 185 GLN A C 1
ATOM 1444 O O . GLN A 1 185 ? -3.871 -2.856 33.650 1.00 73.19 185 GLN A O 1
ATOM 1449 N N . GLU A 1 186 ? -4.825 -3.607 35.525 1.00 76.12 186 GLU A N 1
ATOM 1450 C CA . GLU A 1 186 ? -5.895 -4.334 34.832 1.00 76.12 186 GLU A CA 1
ATOM 1451 C C . GLU A 1 186 ? -6.909 -3.372 34.212 1.00 76.12 186 GLU A C 1
ATOM 1453 O O . GLU A 1 186 ? -7.336 -3.584 33.075 1.00 76.12 186 GLU A O 1
ATOM 1458 N N . ALA A 1 187 ? -7.237 -2.279 34.906 1.00 76.31 187 ALA A N 1
ATOM 1459 C CA . ALA A 1 187 ? -8.087 -1.225 34.359 1.00 76.31 187 ALA A CA 1
ATOM 1460 C C . ALA A 1 187 ? -7.453 -0.583 33.112 1.00 76.31 187 ALA A C 1
ATOM 1462 O O . ALA A 1 187 ? -8.106 -0.486 32.070 1.00 76.31 187 ALA A O 1
ATOM 1463 N N . ALA A 1 188 ? -6.161 -0.241 33.173 1.00 76.12 188 ALA A N 1
ATOM 1464 C CA . ALA A 1 188 ? -5.419 0.300 32.034 1.00 76.12 188 ALA A CA 1
ATOM 1465 C C . ALA A 1 188 ? -5.348 -0.690 30.855 1.00 76.12 188 ALA A C 1
ATOM 1467 O O . ALA A 1 188 ? -5.543 -0.311 29.697 1.00 76.12 188 ALA A O 1
ATOM 1468 N N . ARG A 1 189 ? -5.123 -1.984 31.126 1.00 79.25 189 ARG A N 1
ATOM 1469 C CA . ARG A 1 189 ? -5.122 -3.036 30.097 1.00 79.25 189 ARG A CA 1
ATOM 1470 C C . ARG A 1 189 ? -6.488 -3.172 29.422 1.00 79.25 189 ARG A C 1
ATOM 1472 O O . ARG A 1 189 ? -6.546 -3.252 28.195 1.00 79.25 189 ARG A O 1
ATOM 1479 N N . ASN A 1 190 ? -7.568 -3.170 30.198 1.00 80.19 190 ASN A N 1
ATOM 1480 C CA . ASN A 1 190 ? -8.929 -3.258 29.673 1.00 80.19 190 ASN A CA 1
ATOM 1481 C C . ASN A 1 190 ? -9.283 -2.038 28.813 1.00 80.19 190 ASN A C 1
ATOM 1483 O O . ASN A 1 190 ? -9.877 -2.202 27.749 1.00 80.19 190 ASN A O 1
ATOM 1487 N N . LEU A 1 191 ? -8.859 -0.834 29.215 1.00 80.69 191 LEU A N 1
ATOM 1488 C CA . LEU A 1 191 ? -9.053 0.390 28.431 1.00 80.69 191 LEU A CA 1
ATOM 1489 C C . LEU A 1 191 ? -8.317 0.325 27.085 1.00 80.69 191 LEU A C 1
ATOM 1491 O O . LEU A 1 191 ? -8.895 0.644 26.045 1.00 80.69 191 LEU A O 1
ATOM 1495 N N . ARG A 1 192 ? -7.074 -0.174 27.081 1.00 81.88 192 ARG A N 1
ATOM 1496 C CA . ARG A 1 192 ? -6.315 -0.397 25.840 1.00 81.88 192 ARG A CA 1
ATOM 1497 C C . ARG A 1 192 ? -6.996 -1.414 24.926 1.00 81.88 192 ARG A C 1
ATOM 1499 O O . ARG A 1 192 ? -7.103 -1.184 23.725 1.00 81.88 192 ARG A O 1
ATOM 1506 N N . MET A 1 193 ? -7.492 -2.522 25.478 1.00 81.69 193 MET A N 1
ATOM 1507 C CA . MET A 1 193 ? -8.241 -3.513 24.697 1.00 81.69 193 MET A CA 1
ATOM 1508 C C . MET A 1 193 ? -9.526 -2.922 24.115 1.00 81.69 193 MET A C 1
ATOM 1510 O O . MET A 1 193 ? -9.814 -3.141 22.942 1.00 81.69 193 MET A O 1
ATOM 1514 N N . ALA A 1 194 ? -10.267 -2.137 24.898 1.00 83.31 194 ALA A N 1
ATOM 1515 C CA . ALA A 1 194 ? -11.483 -1.481 24.437 1.00 83.31 194 ALA A CA 1
ATOM 1516 C C . ALA A 1 194 ? -11.199 -0.513 23.278 1.00 83.31 194 ALA A C 1
ATOM 1518 O O . ALA A 1 194 ? -11.871 -0.591 22.252 1.00 83.31 194 ALA A O 1
ATOM 1519 N N . TYR A 1 195 ? -10.168 0.332 23.388 1.00 85.75 195 TYR A N 1
ATOM 1520 C CA . TYR A 1 195 ? -9.793 1.246 22.305 1.00 85.75 195 TYR A CA 1
ATOM 1521 C C . TYR A 1 195 ? -9.299 0.503 21.057 1.00 85.75 195 TYR A C 1
ATOM 1523 O O . TYR A 1 195 ? -9.687 0.850 19.944 1.00 85.75 195 TYR A O 1
ATOM 1531 N N . ALA A 1 196 ? -8.524 -0.575 21.222 1.00 86.00 196 ALA A N 1
ATOM 1532 C CA . ALA A 1 196 ? -8.101 -1.413 20.101 1.00 86.00 196 ALA A CA 1
ATOM 1533 C C . ALA A 1 196 ? -9.297 -2.047 19.369 1.00 86.00 196 ALA A C 1
ATOM 1535 O O . ALA A 1 196 ? -9.305 -2.094 18.140 1.00 86.00 196 ALA A O 1
ATOM 1536 N N . VAL A 1 197 ? -10.325 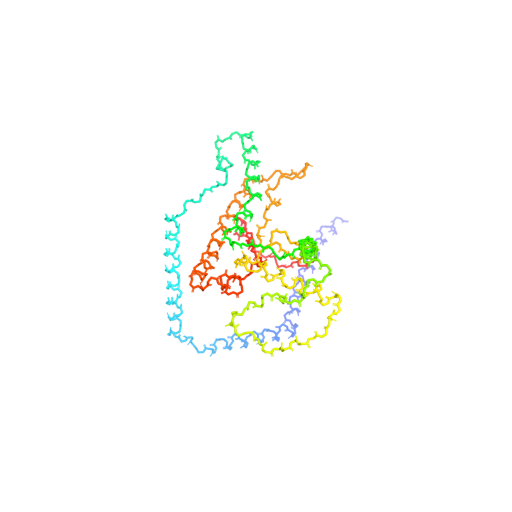-2.489 20.103 1.00 88.31 197 VAL A N 1
ATOM 1537 C CA . VAL A 1 197 ? -11.571 -3.011 19.519 1.00 88.31 197 VAL A CA 1
ATOM 1538 C C . VAL A 1 197 ? -12.358 -1.906 18.818 1.00 88.31 197 VAL A C 1
ATOM 1540 O O . VAL A 1 197 ? -12.843 -2.128 17.711 1.00 88.31 197 VAL A O 1
ATOM 1543 N N . THR A 1 198 ? -12.467 -0.714 19.408 1.00 88.75 198 THR A N 1
ATOM 1544 C CA . THR A 1 198 ? -13.112 0.437 18.755 1.00 88.75 198 THR A CA 1
ATOM 1545 C C . THR A 1 198 ? -12.407 0.780 17.446 1.00 88.75 198 THR A C 1
ATOM 1547 O O . THR A 1 198 ? -13.060 0.860 16.411 1.00 88.75 198 THR A O 1
ATOM 1550 N N . ARG A 1 199 ? -11.070 0.853 17.448 1.00 88.50 199 ARG A N 1
ATOM 1551 C CA . ARG A 1 199 ? -10.270 1.064 16.234 1.00 88.50 199 ARG A CA 1
ATOM 1552 C C . ARG A 1 199 ? -10.505 -0.039 15.203 1.00 88.50 199 ARG A C 1
ATOM 1554 O O . ARG A 1 199 ? -10.673 0.261 14.028 1.00 88.50 199 ARG A O 1
ATOM 1561 N N . ALA A 1 200 ? -10.543 -1.301 15.632 1.00 91.25 200 ALA A N 1
ATOM 1562 C CA . ALA A 1 200 ? -10.802 -2.440 14.753 1.00 91.25 200 ALA A CA 1
ATOM 1563 C C . ALA A 1 200 ? -12.159 -2.326 14.041 1.00 91.25 200 ALA A C 1
ATOM 1565 O O . ALA A 1 200 ? -12.275 -2.717 12.883 1.00 91.25 200 ALA A O 1
ATOM 1566 N N . LYS A 1 201 ? -13.175 -1.780 14.721 1.00 92.31 201 LYS A N 1
ATOM 1567 C CA . LYS A 1 201 ? -14.518 -1.581 14.161 1.00 92.31 201 LYS A CA 1
ATOM 1568 C C . LYS A 1 201 ? -14.582 -0.518 13.064 1.00 92.31 201 LYS A C 1
ATOM 1570 O O . LYS A 1 201 ? -15.500 -0.554 12.256 1.00 92.31 201 LYS A O 1
ATOM 1575 N N . GLU A 1 202 ? -13.622 0.402 13.016 1.00 91.69 202 GLU A N 1
ATOM 1576 C CA . GLU A 1 202 ? -13.585 1.489 12.028 1.00 91.69 202 GLU A CA 1
ATOM 1577 C C . GLU A 1 202 ? -12.855 1.130 10.729 1.00 91.69 202 GLU A C 1
ATOM 1579 O O . GLU A 1 202 ? -12.872 1.913 9.780 1.00 91.69 202 GLU A O 1
ATOM 1584 N N . ILE A 1 203 ? -12.157 -0.005 10.694 1.00 93.81 203 ILE A N 1
ATOM 1585 C CA . ILE A 1 203 ? -11.222 -0.338 9.617 1.00 93.81 203 ILE A CA 1
ATOM 1586 C C . ILE A 1 203 ? -11.560 -1.666 8.968 1.00 93.81 203 ILE A C 1
ATOM 1588 O O . ILE A 1 203 ? -12.172 -2.548 9.579 1.00 93.81 203 ILE A O 1
ATOM 1592 N N . TYR A 1 204 ? -11.123 -1.822 7.719 1.00 94.94 204 TYR A N 1
ATOM 1593 C CA . TYR A 1 204 ? -11.289 -3.077 6.983 1.00 94.94 204 TYR A CA 1
ATOM 1594 C C . TYR A 1 204 ? -10.000 -3.898 6.933 1.00 94.94 204 TYR A C 1
ATOM 1596 O O . TYR A 1 204 ? -10.059 -5.107 6.737 1.00 94.94 204 TYR A O 1
ATOM 1604 N N . CYS A 1 205 ? -8.843 -3.273 7.152 1.00 94.62 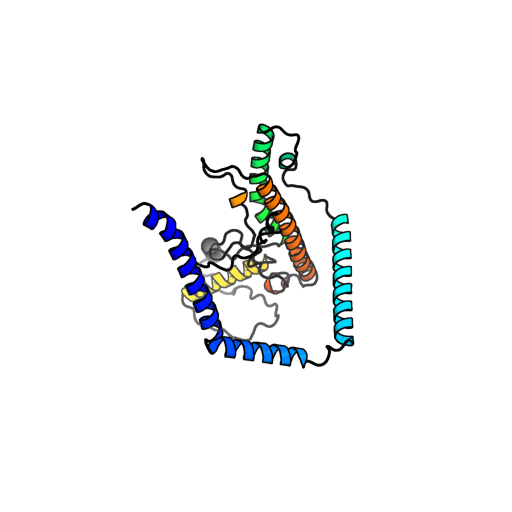205 CYS A N 1
ATOM 1605 C CA . CYS A 1 205 ? -7.548 -3.942 7.146 1.00 94.62 205 CYS A CA 1
ATOM 1606 C C . CYS A 1 205 ? -6.556 -3.204 8.055 1.00 94.62 205 CYS A C 1
ATOM 1608 O O . CYS A 1 205 ? -6.572 -1.979 8.140 1.00 94.62 205 CYS A O 1
ATOM 1610 N N . TYR A 1 206 ? -5.664 -3.933 8.719 1.00 92.56 206 TYR A N 1
ATOM 1611 C CA . TYR A 1 206 ? -4.494 -3.347 9.367 1.00 92.56 206 TYR A CA 1
ATOM 1612 C C . TYR A 1 206 ? -3.346 -3.214 8.365 1.00 92.56 206 TYR A C 1
ATOM 1614 O O . TYR A 1 206 ? -2.910 -4.214 7.790 1.00 92.56 206 TYR A O 1
ATOM 1622 N N . ALA A 1 207 ? -2.813 -2.007 8.207 1.00 90.62 207 ALA A N 1
ATOM 1623 C CA . ALA A 1 207 ? -1.596 -1.752 7.441 1.00 90.62 207 ALA A CA 1
ATOM 1624 C C . ALA A 1 207 ? -0.815 -0.601 8.082 1.00 90.62 207 ALA A C 1
ATOM 1626 O O . ALA A 1 207 ? -1.413 0.334 8.615 1.00 90.62 207 ALA A O 1
ATOM 1627 N N . SER A 1 208 ? 0.515 -0.676 8.033 1.00 87.38 208 SER A N 1
ATOM 1628 C CA . SER A 1 208 ? 1.401 0.321 8.635 1.00 87.38 208 SER A CA 1
ATOM 1629 C C . SER A 1 208 ? 2.206 1.050 7.568 1.00 87.38 208 SER A C 1
ATOM 1631 O O . SER A 1 208 ? 2.834 0.428 6.708 1.00 87.38 208 SER A O 1
ATOM 1633 N N . LEU A 1 209 ? 2.170 2.383 7.623 1.00 79.00 209 LEU A N 1
ATOM 1634 C CA . LEU A 1 209 ? 2.897 3.256 6.699 1.00 79.00 209 LEU A CA 1
ATOM 1635 C C . LEU A 1 209 ? 4.324 3.519 7.187 1.00 79.00 209 LEU A C 1
ATOM 1637 O O . LEU A 1 209 ? 5.243 3.680 6.394 1.00 79.00 209 LEU A O 1
ATOM 1641 N N . ARG A 1 210 ? 4.498 3.595 8.506 1.00 69.94 210 ARG A N 1
ATOM 1642 C CA . ARG A 1 210 ? 5.783 3.796 9.160 1.00 69.94 210 ARG A CA 1
ATOM 1643 C C . ARG A 1 210 ? 5.920 2.690 10.171 1.00 69.94 210 ARG A C 1
ATOM 1645 O O . ARG A 1 210 ? 5.200 2.681 11.161 1.00 69.94 210 ARG A O 1
ATOM 1652 N N . GLY A 1 211 ? 6.839 1.781 9.900 1.00 58.88 211 GLY A N 1
ATOM 1653 C CA . GLY A 1 211 ? 7.153 0.715 10.820 1.00 58.88 211 GLY A CA 1
ATOM 1654 C C . GLY A 1 211 ? 7.643 1.253 12.153 1.00 58.88 211 GLY A C 1
ATOM 1655 O O . GLY A 1 211 ? 8.827 1.534 12.285 1.00 58.88 211 GLY A O 1
ATOM 1656 N N . SER A 1 212 ? 6.754 1.424 13.128 1.00 50.06 212 SER A N 1
ATOM 1657 C CA . SER A 1 212 ? 7.158 1.740 14.499 1.00 50.06 212 SER A CA 1
ATOM 1658 C C . SER A 1 212 ? 7.811 0.522 15.160 1.00 50.06 212 SER A C 1
ATOM 1660 O O . SER A 1 212 ? 8.800 0.691 15.859 1.00 50.06 212 SER A O 1
ATOM 1662 N N . ASP A 1 213 ? 7.330 -0.692 14.844 1.00 49.94 213 ASP A N 1
ATOM 1663 C CA . ASP A 1 213 ? 7.825 -1.966 15.404 1.00 49.94 213 ASP A CA 1
ATOM 1664 C C . ASP A 1 213 ? 8.043 -3.093 14.363 1.00 49.94 213 ASP A C 1
ATOM 1666 O O . ASP A 1 213 ? 8.556 -4.166 14.689 1.00 49.94 213 ASP A O 1
ATOM 1670 N N . ARG A 1 214 ? 7.619 -2.906 13.104 1.00 52.47 214 ARG A N 1
ATOM 1671 C CA . ARG A 1 214 ? 7.712 -3.888 12.000 1.00 52.47 214 ARG A CA 1
ATOM 1672 C C . ARG A 1 214 ? 7.896 -3.163 10.677 1.00 52.47 214 ARG A C 1
ATOM 1674 O O . ARG A 1 214 ? 7.378 -2.070 10.544 1.00 52.47 214 ARG A O 1
ATOM 1681 N N . GLU A 1 215 ? 8.592 -3.770 9.720 1.00 65.44 215 GLU A N 1
ATOM 1682 C CA . GLU A 1 215 ? 8.789 -3.230 8.363 1.00 65.44 215 GLU A CA 1
ATOM 1683 C C . GLU A 1 215 ? 7.489 -2.639 7.775 1.00 65.44 215 GLU A C 1
ATOM 1685 O O . GLU A 1 215 ? 6.402 -3.176 8.011 1.00 65.44 215 GLU A O 1
ATOM 1690 N N . ALA A 1 216 ? 7.598 -1.524 7.039 1.00 77.00 216 ALA A N 1
ATOM 1691 C CA . ALA A 1 216 ? 6.453 -0.881 6.397 1.00 77.00 216 ALA A CA 1
ATOM 1692 C C . ALA A 1 216 ? 5.675 -1.888 5.532 1.00 77.00 216 ALA A C 1
ATOM 1694 O O . ALA A 1 216 ? 6.256 -2.756 4.879 1.00 77.00 216 ALA A O 1
ATOM 1695 N N . SER A 1 217 ? 4.345 -1.775 5.522 1.00 77.94 217 SER A N 1
ATOM 1696 C CA . SER A 1 217 ? 3.495 -2.717 4.785 1.00 77.94 217 SER A CA 1
ATOM 1697 C C . SER A 1 217 ? 3.560 -2.532 3.271 1.00 77.94 217 SER A C 1
ATOM 1699 O O . SER A 1 217 ? 3.108 -3.409 2.539 1.00 77.94 217 SER A O 1
ATOM 1701 N N . LEU A 1 218 ? 4.098 -1.404 2.812 1.00 82.31 218 LEU A N 1
ATOM 1702 C CA . LEU A 1 218 ? 4.255 -1.057 1.407 1.00 82.31 218 LEU A CA 1
ATOM 1703 C C . LEU A 1 218 ? 5.703 -1.214 0.969 1.00 82.31 218 LEU A C 1
ATOM 1705 O O . LEU A 1 218 ? 6.624 -1.049 1.769 1.00 82.31 218 LEU A O 1
ATOM 1709 N N . ASP A 1 219 ? 5.870 -1.453 -0.327 1.00 77.38 219 ASP A N 1
ATOM 1710 C CA . ASP A 1 219 ? 7.172 -1.344 -0.967 1.00 77.38 219 ASP A CA 1
ATOM 1711 C C . ASP A 1 219 ? 7.497 0.144 -1.106 1.00 77.38 219 ASP A C 1
ATOM 1713 O O . ASP A 1 219 ? 7.030 0.827 -2.028 1.00 77.38 219 ASP A O 1
ATOM 1717 N N . ASP A 1 220 ? 8.205 0.662 -0.104 1.00 72.25 220 ASP A N 1
ATOM 1718 C CA . ASP A 1 220 ? 8.545 2.069 -0.006 1.00 72.25 220 ASP A CA 1
ATOM 1719 C C . ASP A 1 220 ? 9.842 2.371 -0.762 1.00 72.25 220 ASP A C 1
ATOM 1721 O O . ASP A 1 220 ? 10.937 2.393 -0.205 1.00 72.25 220 ASP A O 1
ATOM 1725 N N . ARG A 1 221 ? 9.699 2.658 -2.056 1.00 76.44 221 ARG A N 1
ATOM 1726 C CA . ARG A 1 221 ? 10.791 3.151 -2.914 1.00 76.44 221 ARG A CA 1
ATOM 1727 C C . ARG A 1 221 ? 11.034 4.648 -2.767 1.00 76.44 221 ARG A C 1
ATOM 1729 O O . ARG A 1 221 ? 11.692 5.265 -3.600 1.00 76.44 221 ARG A O 1
ATOM 1736 N N . THR A 1 222 ? 10.494 5.277 -1.725 1.00 72.06 222 THR A N 1
ATOM 1737 C CA . THR A 1 222 ? 10.653 6.717 -1.537 1.00 72.06 222 THR A CA 1
ATOM 1738 C C . THR A 1 222 ? 12.126 7.106 -1.379 1.00 72.06 222 THR A C 1
ATOM 1740 O O . THR A 1 222 ? 12.479 8.220 -1.742 1.00 72.06 222 THR A O 1
ATOM 1743 N N . ASP A 1 223 ? 13.006 6.217 -0.915 1.00 69.88 223 ASP A N 1
ATOM 1744 C CA . ASP A 1 223 ? 14.447 6.501 -0.844 1.00 69.88 223 ASP A CA 1
ATOM 1745 C C . ASP A 1 223 ? 15.141 6.480 -2.220 1.00 69.88 223 ASP A C 1
ATOM 1747 O O . ASP A 1 223 ? 16.100 7.221 -2.420 1.00 69.88 223 ASP A O 1
ATOM 1751 N N . GLU A 1 224 ? 14.621 5.712 -3.186 1.00 73.94 224 GLU A N 1
ATOM 1752 C CA . GLU A 1 224 ? 15.067 5.720 -4.594 1.00 73.94 224 GLU A CA 1
ATOM 1753 C C . GLU A 1 224 ? 14.578 6.984 -5.321 1.00 73.94 224 GLU A C 1
ATOM 1755 O O . GLU A 1 224 ? 15.228 7.498 -6.229 1.00 73.94 224 GLU A O 1
ATOM 1760 N N . VAL A 1 225 ? 13.418 7.500 -4.906 1.00 77.50 225 VAL A N 1
ATOM 1761 C CA . VAL A 1 225 ? 12.746 8.632 -5.550 1.00 77.50 225 VAL A CA 1
ATOM 1762 C C . VAL A 1 225 ? 13.133 9.969 -4.923 1.00 77.50 225 VAL A C 1
ATOM 1764 O O . VAL A 1 225 ? 13.187 10.960 -5.642 1.00 77.50 225 VAL A O 1
ATOM 1767 N N . LYS A 1 226 ? 13.396 10.049 -3.613 1.00 74.69 226 LYS A N 1
ATOM 1768 C CA . LYS A 1 226 ? 13.650 11.313 -2.900 1.00 74.69 226 LYS A CA 1
ATOM 1769 C C . LYS A 1 226 ? 14.871 12.055 -3.446 1.00 74.69 226 LYS A C 1
ATOM 1771 O O . LYS A 1 226 ? 15.846 11.430 -3.862 1.00 74.69 226 LYS A O 1
ATOM 1776 N N . PRO A 1 227 ? 14.865 13.402 -3.379 1.00 62.84 227 PRO A N 1
ATOM 1777 C CA . PRO A 1 227 ? 16.060 14.170 -3.660 1.00 62.84 227 PRO A CA 1
ATOM 1778 C C . PRO A 1 227 ? 17.151 13.738 -2.669 1.00 62.84 227 PRO A C 1
ATOM 1780 O O . PRO A 1 227 ? 16.933 13.773 -1.453 1.00 62.84 227 PRO A O 1
ATOM 1783 N N . PRO A 1 228 ? 18.316 13.312 -3.169 1.00 64.50 228 PRO A N 1
ATOM 1784 C CA . PRO A 1 228 ? 19.406 12.927 -2.304 1.00 64.50 228 PRO A CA 1
ATOM 1785 C C . PRO A 1 228 ? 19.899 14.107 -1.451 1.00 64.50 228 PRO A C 1
ATOM 1787 O O . PRO A 1 228 ? 19.714 15.268 -1.836 1.00 64.50 228 PRO A O 1
ATOM 1790 N N . PRO A 1 229 ? 20.622 13.845 -0.347 1.00 71.31 229 PRO A N 1
ATOM 1791 C CA . PRO A 1 229 ? 21.436 14.861 0.310 1.00 71.31 229 PRO A CA 1
ATOM 1792 C C . PRO A 1 229 ? 22.334 15.604 -0.699 1.00 71.31 229 PRO A C 1
ATOM 1794 O O . PRO A 1 229 ? 22.758 15.007 -1.697 1.00 71.31 229 PRO A O 1
ATOM 1797 N N . PRO A 1 230 ? 22.666 16.885 -0.453 1.00 65.94 230 PRO A N 1
ATOM 1798 C CA . PRO A 1 230 ? 23.554 17.638 -1.334 1.00 65.94 230 PRO A CA 1
ATOM 1799 C C . PRO A 1 230 ? 24.878 16.883 -1.535 1.00 65.94 230 PRO A C 1
ATOM 1801 O O . PRO A 1 230 ? 25.587 16.607 -0.571 1.00 65.94 230 PRO A O 1
ATOM 1804 N N . GLY A 1 231 ? 25.191 16.541 -2.791 1.00 62.09 231 GLY A N 1
ATOM 1805 C CA . GLY A 1 231 ? 26.384 15.770 -3.176 1.00 62.09 231 GLY A CA 1
ATOM 1806 C C . GLY A 1 231 ? 26.109 14.379 -3.759 1.00 62.09 231 GLY A C 1
ATOM 1807 O O . GLY A 1 231 ? 27.008 13.794 -4.355 1.00 62.09 231 GLY A O 1
ATOM 1808 N N . ASN A 1 232 ? 24.880 13.872 -3.657 1.00 69.94 232 ASN A N 1
ATOM 1809 C CA . ASN A 1 232 ? 24.491 12.585 -4.237 1.00 69.94 232 ASN A CA 1
ATOM 1810 C C . ASN A 1 232 ? 23.831 12.751 -5.624 1.00 69.94 232 ASN A C 1
ATOM 1812 O O . ASN A 1 232 ? 23.296 13.811 -5.961 1.00 69.94 232 ASN A O 1
ATOM 1816 N N . ALA A 1 233 ? 23.883 11.696 -6.445 1.00 73.81 233 ALA A N 1
ATOM 1817 C CA . ALA A 1 233 ? 23.335 11.698 -7.801 1.00 73.81 233 ALA A CA 1
ATOM 1818 C C . ALA A 1 233 ? 21.801 11.774 -7.788 1.00 73.81 233 ALA A C 1
ATOM 1820 O O . ALA A 1 233 ? 21.156 11.027 -7.057 1.00 73.81 233 ALA A O 1
ATOM 1821 N N . LYS A 1 234 ? 21.222 12.670 -8.601 1.00 79.12 234 LYS A N 1
ATOM 1822 C CA . LYS A 1 234 ? 19.764 12.765 -8.801 1.00 79.12 234 LYS A CA 1
ATOM 1823 C C . LYS A 1 234 ? 19.193 11.400 -9.240 1.00 79.12 234 LYS A C 1
ATOM 1825 O O . LYS A 1 234 ? 19.898 10.705 -9.974 1.00 79.12 234 LYS A O 1
ATOM 1830 N N . PRO A 1 235 ? 17.940 11.059 -8.873 1.00 84.81 235 PRO A N 1
ATOM 1831 C CA . PRO A 1 235 ? 17.293 9.837 -9.346 1.00 84.81 235 PRO A CA 1
ATOM 1832 C C . PRO A 1 235 ? 17.315 9.775 -10.871 1.00 84.81 235 PRO A C 1
ATOM 1834 O O . PRO A 1 235 ? 17.064 10.785 -11.542 1.00 84.81 235 PRO A O 1
ATOM 1837 N N . SER A 1 236 ? 17.633 8.606 -11.419 1.00 87.25 236 SER A N 1
ATOM 1838 C CA . SER A 1 236 ? 17.600 8.407 -12.862 1.00 87.25 236 SER A CA 1
ATOM 1839 C C . SER A 1 236 ? 16.152 8.335 -13.361 1.00 87.25 236 SER A C 1
ATOM 1841 O O . SER A 1 236 ? 15.221 8.051 -12.608 1.00 87.25 236 SER A O 1
ATOM 1843 N N . ILE A 1 237 ? 15.939 8.575 -14.659 1.00 87.44 237 ILE A N 1
ATOM 1844 C CA . ILE A 1 237 ? 14.612 8.397 -15.279 1.00 87.44 237 ILE A CA 1
ATOM 1845 C C . ILE A 1 237 ? 14.138 6.944 -15.116 1.00 87.44 237 ILE A C 1
ATOM 1847 O O . ILE A 1 237 ? 12.945 6.702 -14.943 1.00 87.44 237 ILE A O 1
ATOM 1851 N N . GLU A 1 238 ? 15.072 5.992 -15.134 1.00 84.81 238 GLU A N 1
ATOM 1852 C CA . GLU A 1 238 ? 14.802 4.571 -14.924 1.00 84.81 238 GLU A CA 1
ATOM 1853 C C . GLU A 1 238 ? 14.266 4.319 -13.509 1.00 84.81 238 GLU A C 1
ATOM 1855 O O . GLU A 1 238 ? 13.229 3.674 -13.378 1.00 84.81 238 GLU A O 1
ATOM 1860 N N . ASP A 1 239 ? 14.877 4.907 -12.474 1.00 86.81 239 ASP A N 1
ATOM 1861 C CA . ASP A 1 239 ? 14.405 4.803 -11.081 1.00 86.81 239 ASP A CA 1
ATOM 1862 C C . ASP A 1 239 ? 12.980 5.350 -10.926 1.00 86.81 239 ASP A C 1
ATOM 1864 O O . ASP A 1 239 ? 12.114 4.718 -10.318 1.00 86.81 239 ASP A O 1
ATOM 1868 N N . LEU A 1 240 ? 12.700 6.504 -11.540 1.00 89.88 240 LEU A N 1
ATOM 1869 C CA . LEU A 1 240 ? 11.370 7.118 -11.512 1.00 89.88 240 LEU A CA 1
ATOM 1870 C C . LEU A 1 240 ? 10.336 6.276 -12.266 1.00 89.88 240 LEU A C 1
ATOM 1872 O O . LEU A 1 240 ? 9.189 6.163 -11.831 1.00 89.88 240 LEU A O 1
ATOM 1876 N N . TRP A 1 241 ? 10.732 5.657 -13.380 1.00 88.69 241 TRP A N 1
ATOM 1877 C CA . TRP A 1 241 ? 9.874 4.737 -14.118 1.00 88.69 241 TRP A CA 1
ATOM 1878 C C . TRP A 1 241 ? 9.586 3.473 -13.305 1.00 88.69 241 TRP A C 1
ATOM 1880 O O . TRP A 1 241 ? 8.436 3.037 -13.234 1.00 88.69 241 TRP A O 1
ATOM 1890 N N . TYR A 1 242 ? 10.592 2.915 -12.628 1.00 86.56 242 TYR A N 1
ATOM 1891 C CA . TYR A 1 242 ? 10.400 1.768 -11.746 1.00 86.56 242 TYR A CA 1
ATOM 1892 C C . TYR A 1 242 ? 9.469 2.094 -10.590 1.00 86.56 242 TYR A C 1
ATOM 1894 O O . TYR A 1 242 ? 8.535 1.333 -10.351 1.00 86.56 242 TYR A O 1
ATOM 1902 N N . ALA A 1 243 ? 9.652 3.239 -9.935 1.00 89.62 243 ALA A N 1
ATOM 1903 C CA . ALA A 1 243 ? 8.742 3.712 -8.901 1.00 89.62 243 ALA A CA 1
ATOM 1904 C C . ALA A 1 243 ? 7.308 3.883 -9.436 1.00 89.62 243 ALA A C 1
ATOM 1906 O O . ALA A 1 243 ? 6.344 3.476 -8.788 1.00 89.62 243 ALA A O 1
ATOM 1907 N N . GLN A 1 244 ? 7.145 4.419 -10.649 1.00 91.88 244 GLN A N 1
ATOM 1908 C CA . GLN A 1 244 ? 5.833 4.580 -11.274 1.00 91.88 244 GLN A CA 1
ATOM 1909 C C . GLN A 1 244 ? 5.132 3.239 -11.542 1.00 91.88 244 GLN A C 1
ATOM 1911 O O . GLN A 1 244 ? 3.944 3.093 -11.242 1.00 91.88 244 GLN A O 1
ATOM 1916 N N . VAL A 1 245 ? 5.850 2.262 -12.098 1.00 89.81 245 VAL A N 1
ATOM 1917 C CA . VAL A 1 245 ? 5.314 0.918 -12.369 1.00 89.81 245 VAL A CA 1
ATOM 1918 C C . VAL A 1 245 ? 5.015 0.186 -11.063 1.00 89.81 245 VAL A C 1
ATOM 1920 O O . VAL A 1 245 ? 3.954 -0.423 -10.922 1.00 89.81 245 VAL A O 1
ATOM 1923 N N . ALA A 1 246 ? 5.918 0.295 -10.090 1.00 90.06 246 ALA A N 1
ATOM 1924 C CA . ALA A 1 246 ? 5.753 -0.224 -8.742 1.00 90.06 246 ALA A CA 1
ATOM 1925 C C . ALA A 1 246 ? 4.451 0.274 -8.103 1.00 90.06 246 ALA A C 1
ATOM 1927 O O . ALA A 1 246 ? 3.662 -0.515 -7.581 1.00 90.06 246 ALA A O 1
ATOM 1928 N N . LEU A 1 247 ? 4.194 1.578 -8.195 1.00 91.38 247 LEU A N 1
ATOM 1929 C CA . LEU A 1 247 ? 2.969 2.182 -7.695 1.00 91.38 247 LEU A CA 1
ATOM 1930 C C . LEU A 1 247 ? 1.721 1.622 -8.382 1.00 91.38 247 LEU A C 1
ATOM 1932 O O . LEU A 1 247 ? 0.756 1.296 -7.699 1.00 91.38 247 LEU A O 1
ATOM 1936 N N . TRP A 1 248 ? 1.721 1.488 -9.709 1.00 92.38 248 TRP A N 1
ATOM 1937 C CA . TRP A 1 248 ? 0.567 0.939 -10.424 1.00 92.38 248 TRP A CA 1
ATOM 1938 C C . TRP A 1 248 ? 0.241 -0.489 -9.987 1.00 92.38 248 TRP A C 1
ATOM 1940 O O . TRP A 1 248 ? -0.916 -0.790 -9.706 1.00 92.38 248 TRP A O 1
ATOM 1950 N N . ILE A 1 249 ? 1.261 -1.338 -9.848 1.00 90.12 249 ILE A N 1
ATOM 1951 C CA . ILE A 1 249 ? 1.088 -2.709 -9.355 1.00 90.12 249 ILE A CA 1
ATOM 1952 C C . ILE A 1 249 ? 0.517 -2.695 -7.929 1.00 90.12 249 ILE A C 1
ATOM 1954 O O . ILE A 1 249 ? -0.422 -3.437 -7.632 1.00 90.12 249 ILE A O 1
ATOM 1958 N N . GLN A 1 250 ? 1.045 -1.831 -7.054 1.00 91.62 250 GLN A N 1
ATOM 1959 C CA . GLN A 1 250 ? 0.514 -1.653 -5.701 1.00 91.62 250 GLN A CA 1
ATOM 1960 C C . GLN A 1 250 ? -0.953 -1.216 -5.726 1.00 91.62 250 GLN A C 1
ATOM 1962 O O . GLN A 1 250 ? -1.770 -1.812 -5.029 1.00 91.62 250 GLN A O 1
ATOM 1967 N N . GLU A 1 251 ? -1.319 -0.233 -6.552 1.00 92.31 251 GLU A N 1
ATOM 1968 C CA . GLU A 1 251 ? -2.705 0.218 -6.694 1.00 92.31 251 GLU A CA 1
ATOM 1969 C C . GLU A 1 251 ? -3.647 -0.919 -7.079 1.00 92.31 251 GLU A C 1
ATOM 1971 O O . GLU A 1 251 ? -4.747 -1.008 -6.537 1.00 92.31 251 GLU A O 1
ATOM 1976 N N . ASP A 1 252 ? -3.246 -1.784 -8.003 1.00 91.06 252 ASP A N 1
ATOM 1977 C CA . ASP A 1 252 ? -4.117 -2.849 -8.495 1.00 91.06 252 ASP A CA 1
ATOM 1978 C C . ASP A 1 252 ? -4.335 -3.931 -7.451 1.00 91.06 252 ASP A C 1
ATOM 1980 O O . ASP A 1 252 ? -5.469 -4.355 -7.220 1.00 91.06 252 ASP A O 1
ATOM 1984 N N . ILE A 1 253 ? -3.264 -4.323 -6.764 1.00 91.19 253 ILE A N 1
ATOM 1985 C CA . ILE A 1 253 ? -3.341 -5.288 -5.670 1.00 91.19 253 ILE A CA 1
ATOM 1986 C C . ILE A 1 253 ? -4.192 -4.717 -4.536 1.00 91.19 253 ILE A C 1
ATOM 1988 O O . ILE A 1 253 ? -5.071 -5.404 -4.020 1.00 91.19 253 ILE A O 1
ATOM 1992 N N . PHE A 1 254 ? -4.006 -3.446 -4.184 1.00 92.56 254 PHE A N 1
ATOM 1993 C CA . PHE A 1 254 ? -4.783 -2.797 -3.131 1.00 92.56 254 PHE A CA 1
ATOM 1994 C C . PHE A 1 254 ? -6.253 -2.644 -3.513 1.00 92.56 254 PHE A C 1
ATOM 1996 O O . PHE A 1 254 ? -7.119 -2.892 -2.678 1.00 92.56 254 PHE A O 1
ATOM 2003 N N . ARG A 1 255 ? -6.565 -2.313 -4.770 1.00 91.94 255 ARG A N 1
ATOM 2004 C CA . ARG A 1 255 ? -7.951 -2.294 -5.262 1.00 91.94 255 ARG A CA 1
ATOM 2005 C C . ARG A 1 255 ? -8.583 -3.678 -5.233 1.00 91.94 255 ARG A C 1
ATOM 2007 O O . ARG A 1 255 ? -9.739 -3.786 -4.845 1.00 91.94 255 ARG A O 1
ATOM 2014 N N . ALA A 1 256 ? -7.853 -4.724 -5.613 1.00 91.56 256 ALA A N 1
ATOM 2015 C CA . ALA A 1 256 ? -8.366 -6.091 -5.580 1.00 91.56 256 ALA A CA 1
ATOM 2016 C C . ALA A 1 256 ? -8.647 -6.554 -4.141 1.00 91.56 256 ALA A C 1
ATOM 2018 O O . ALA A 1 256 ? -9.732 -7.057 -3.850 1.00 91.56 256 ALA A O 1
ATOM 2019 N N . LEU A 1 257 ? -7.701 -6.331 -3.223 1.00 92.81 257 LEU A N 1
ATOM 2020 C CA . LEU A 1 257 ? -7.860 -6.661 -1.803 1.00 92.81 257 LEU A CA 1
ATOM 2021 C C . LEU A 1 257 ? -8.978 -5.835 -1.147 1.00 92.81 257 LEU A C 1
ATOM 2023 O O . LEU A 1 257 ? -9.782 -6.375 -0.388 1.00 92.81 257 LEU A O 1
ATOM 2027 N N . GLY A 1 258 ? -9.047 -4.540 -1.462 1.00 93.75 258 GLY A N 1
ATOM 2028 C CA . GLY A 1 258 ? -10.096 -3.637 -0.997 1.00 93.75 258 GLY A CA 1
ATOM 2029 C C . GLY A 1 258 ? -11.465 -4.071 -1.504 1.00 93.75 258 GLY A C 1
ATOM 2030 O O . GLY A 1 258 ? -12.373 -4.252 -0.701 1.00 93.75 258 GLY A O 1
ATOM 2031 N N . GLY A 1 259 ? -11.581 -4.351 -2.804 1.00 92.81 259 GLY A N 1
ATOM 2032 C CA . GLY A 1 259 ? -12.806 -4.841 -3.431 1.00 92.81 259 GLY A CA 1
ATOM 2033 C C . GLY A 1 259 ? -13.307 -6.146 -2.813 1.00 92.81 259 GLY A C 1
ATOM 2034 O O . GLY A 1 259 ? -14.486 -6.243 -2.490 1.00 92.81 259 GLY A O 1
ATOM 2035 N N . LEU A 1 260 ? -12.416 -7.108 -2.545 1.00 94.81 260 LEU A N 1
ATOM 2036 C CA . LEU A 1 260 ? -12.775 -8.360 -1.868 1.00 94.81 260 LEU A CA 1
ATOM 2037 C C . LEU A 1 260 ? -13.337 -8.118 -0.454 1.00 94.81 260 LEU A C 1
ATOM 2039 O O . LEU A 1 260 ? -14.333 -8.729 -0.052 1.00 94.81 260 LEU A O 1
ATOM 2043 N N . ASN A 1 261 ? -12.703 -7.226 0.312 1.00 96.25 261 ASN A N 1
ATOM 2044 C CA . ASN A 1 261 ? -13.174 -6.855 1.644 1.00 96.25 261 ASN A CA 1
ATOM 2045 C C . ASN A 1 261 ? -14.508 -6.095 1.586 1.00 96.25 261 ASN A C 1
ATOM 2047 O O . ASN A 1 261 ? -15.387 -6.366 2.400 1.00 96.25 261 ASN A O 1
ATOM 2051 N N . GLU A 1 262 ? -14.683 -5.173 0.639 1.00 95.62 262 GLU A N 1
ATOM 2052 C CA . GLU A 1 262 ? -15.923 -4.411 0.463 1.00 95.62 262 GLU A CA 1
ATOM 2053 C C . GLU A 1 262 ? -17.094 -5.290 0.016 1.00 95.62 262 GLU A C 1
ATOM 2055 O O . GLU A 1 262 ? -18.185 -5.172 0.573 1.00 95.62 262 GLU A O 1
ATOM 2060 N N . GLU A 1 263 ? -16.867 -6.214 -0.918 1.00 95.88 263 GLU A N 1
ATOM 2061 C CA . GLU A 1 263 ? -17.862 -7.202 -1.341 1.00 95.88 263 GLU A CA 1
ATOM 2062 C C . GLU A 1 263 ? -18.289 -8.083 -0.161 1.00 95.88 263 GLU A C 1
ATOM 2064 O O . GLU A 1 263 ? -19.482 -8.252 0.104 1.00 95.88 263 GLU A O 1
ATOM 2069 N N . THR A 1 264 ? -17.321 -8.586 0.612 1.00 95.25 264 THR A N 1
ATOM 2070 C CA . THR A 1 264 ? -17.618 -9.389 1.804 1.00 95.25 264 THR A CA 1
ATOM 2071 C C . THR A 1 264 ? -18.379 -8.571 2.848 1.00 95.25 264 THR A C 1
ATOM 2073 O O . THR A 1 264 ? -19.371 -9.048 3.396 1.00 95.25 264 THR A O 1
ATOM 2076 N N . ALA A 1 265 ? -17.975 -7.321 3.093 1.00 95.81 265 ALA A N 1
ATOM 2077 C CA . ALA A 1 265 ? -18.663 -6.421 4.015 1.00 95.81 265 ALA A CA 1
ATOM 2078 C C . ALA A 1 265 ? -20.107 -6.127 3.572 1.00 95.81 265 ALA A C 1
ATOM 2080 O O . ALA A 1 265 ? -21.003 -6.064 4.414 1.00 95.81 265 ALA A O 1
ATOM 2081 N N . GLY A 1 266 ? -20.357 -5.994 2.266 1.00 96.88 266 GLY A N 1
ATOM 2082 C CA . GLY A 1 266 ? -21.698 -5.804 1.706 1.00 96.88 266 GLY A CA 1
ATOM 2083 C C . GLY A 1 266 ? -22.658 -6.955 2.026 1.00 96.88 266 GLY A C 1
ATOM 2084 O O . GLY A 1 266 ? -23.847 -6.715 2.238 1.00 96.88 266 GLY A O 1
ATOM 2085 N N . ASN A 1 267 ? -22.130 -8.176 2.150 1.00 96.81 267 ASN A N 1
ATOM 2086 C CA . ASN A 1 267 ? -22.886 -9.387 2.486 1.00 96.81 267 ASN A CA 1
ATOM 2087 C C . ASN A 1 267 ? -23.059 -9.617 4.000 1.00 96.81 267 ASN A C 1
ATOM 2089 O O . ASN A 1 267 ? -23.774 -10.534 4.405 1.00 96.81 267 ASN A O 1
ATOM 2093 N N . LEU A 1 268 ? -22.414 -8.805 4.843 1.00 95.75 268 LEU A N 1
ATOM 2094 C CA . LEU A 1 268 ? -22.478 -8.905 6.301 1.00 95.75 268 LEU A CA 1
ATOM 2095 C C . LEU A 1 268 ? -23.468 -7.886 6.900 1.00 95.75 268 LEU A C 1
ATOM 2097 O O . LEU A 1 268 ? -23.675 -6.802 6.330 1.00 95.75 268 LEU A O 1
ATOM 2101 N N . PRO A 1 269 ? -24.071 -8.196 8.067 1.00 96.56 269 PRO A N 1
ATOM 2102 C CA . PRO A 1 269 ? -24.851 -7.221 8.824 1.00 96.56 269 PRO A CA 1
ATOM 2103 C C . PRO A 1 269 ? -23.945 -6.085 9.313 1.00 96.56 269 PRO A C 1
ATOM 2105 O O . PRO A 1 269 ? -22.741 -6.275 9.483 1.00 96.56 269 PRO A O 1
ATOM 2108 N N . GLU A 1 270 ? -24.511 -4.893 9.513 1.00 94.12 270 GLU A N 1
ATOM 2109 C CA . GLU A 1 270 ? -23.757 -3.655 9.774 1.00 94.12 270 GLU A CA 1
ATOM 2110 C C . GLU A 1 270 ? -22.796 -3.761 10.971 1.00 94.12 270 GLU A C 1
ATOM 2112 O O . GLU A 1 270 ? -21.662 -3.293 10.902 1.00 94.12 270 GLU A O 1
ATOM 2117 N N . ASP A 1 271 ? -23.197 -4.464 12.029 1.00 92.94 271 ASP A N 1
ATOM 2118 C CA . ASP A 1 271 ? -22.401 -4.703 13.237 1.00 92.94 271 ASP A CA 1
ATOM 2119 C C . ASP A 1 271 ? -21.214 -5.666 13.030 1.00 92.94 271 ASP A C 1
ATOM 2121 O O . ASP A 1 271 ? -20.285 -5.699 13.846 1.00 92.94 271 ASP A O 1
ATOM 2125 N N . ALA A 1 272 ? -21.206 -6.413 11.924 1.00 93.75 272 ALA A N 1
ATOM 2126 C CA . ALA A 1 272 ? -20.132 -7.317 11.520 1.00 93.75 272 ALA A CA 1
ATOM 2127 C C . ALA A 1 272 ? -19.242 -6.755 10.394 1.00 93.75 272 ALA A C 1
ATOM 2129 O O . ALA A 1 272 ? -18.290 -7.422 9.990 1.00 93.75 272 ALA A O 1
ATOM 2130 N N . ARG A 1 273 ? -19.479 -5.528 9.905 1.00 94.50 273 ARG A N 1
ATOM 2131 C CA . ARG A 1 273 ? -18.691 -4.897 8.820 1.00 94.50 273 ARG A CA 1
ATOM 2132 C C . ARG A 1 273 ? -17.372 -4.295 9.304 1.00 94.50 273 ARG A C 1
ATOM 2134 O O . ARG A 1 273 ? -17.126 -3.103 9.140 1.00 94.50 273 ARG A O 1
ATOM 2141 N N . TRP A 1 274 ? -16.524 -5.117 9.905 1.00 94.31 274 TRP A N 1
ATOM 2142 C CA . TRP A 1 274 ? -15.222 -4.694 10.414 1.00 94.31 274 TRP A CA 1
ATOM 2143 C C . TRP A 1 274 ? -14.173 -5.798 10.310 1.00 94.31 274 TRP A C 1
ATOM 2145 O O . TRP A 1 274 ? -14.504 -6.974 10.149 1.00 94.31 274 TRP A O 1
ATOM 2155 N N . VAL A 1 275 ? -12.899 -5.412 10.435 1.00 94.94 275 VAL A N 1
ATOM 2156 C CA . VAL A 1 275 ? -11.714 -6.237 10.135 1.00 94.94 275 VAL A CA 1
ATOM 2157 C C . VAL A 1 275 ? -11.738 -7.672 10.684 1.00 94.94 275 VAL A C 1
ATOM 2159 O O . VAL A 1 275 ? -11.175 -8.564 10.059 1.00 94.94 275 VAL A O 1
ATOM 2162 N N . ALA A 1 276 ? -12.393 -7.954 11.817 1.00 93.75 276 ALA A N 1
ATOM 2163 C CA . ALA A 1 276 ? -12.434 -9.308 12.381 1.00 93.75 276 ALA A CA 1
ATOM 2164 C C . ALA A 1 276 ? -13.163 -10.337 11.496 1.00 93.75 276 ALA A C 1
ATOM 2166 O O . ALA A 1 276 ? -12.774 -11.510 11.493 1.00 93.75 276 ALA A O 1
ATOM 2167 N N . TYR A 1 277 ? -14.179 -9.901 10.747 1.00 93.62 277 TYR A N 1
ATOM 2168 C CA . TYR A 1 277 ? -15.026 -10.757 9.908 1.00 93.62 277 TYR A CA 1
ATOM 2169 C C . TYR A 1 277 ? -14.665 -10.700 8.419 1.00 93.62 277 TYR A C 1
ATOM 2171 O O . TYR A 1 277 ? -15.258 -11.417 7.617 1.00 93.62 277 TYR A O 1
ATOM 2179 N N . LEU A 1 278 ? -13.686 -9.873 8.050 1.00 94.38 278 LEU A N 1
ATOM 2180 C CA . LEU A 1 278 ? -13.238 -9.720 6.670 1.00 94.38 278 LEU A CA 1
ATOM 2181 C C . LEU A 1 278 ? -12.109 -10.709 6.331 1.00 94.38 278 LEU A C 1
ATOM 2183 O O . LEU A 1 278 ? -11.352 -11.122 7.221 1.00 94.38 278 LEU A O 1
ATOM 2187 N N . PRO A 1 279 ? -11.983 -11.115 5.053 1.00 93.69 279 PRO A N 1
ATOM 2188 C CA . PRO A 1 279 ? -10.996 -12.105 4.635 1.00 93.69 279 PRO A CA 1
ATOM 2189 C C . PRO A 1 279 ? -9.565 -11.570 4.750 1.00 93.69 279 PRO A C 1
ATOM 2191 O O . PRO A 1 279 ? -8.679 -12.278 5.234 1.00 93.69 279 PRO A O 1
ATOM 2194 N N . VAL A 1 280 ? -9.336 -10.310 4.367 1.00 94.56 280 VAL A N 1
ATOM 2195 C CA . VAL A 1 280 ? -8.017 -9.673 4.434 1.00 94.56 280 VAL A CA 1
ATOM 2196 C C . VAL A 1 280 ? -7.950 -8.797 5.677 1.00 94.56 280 VAL A C 1
ATOM 2198 O O . VAL A 1 280 ? -8.441 -7.673 5.694 1.00 94.56 280 VAL A O 1
ATOM 2201 N N . LYS A 1 281 ? -7.331 -9.326 6.735 1.00 94.19 281 LYS A N 1
ATOM 2202 C CA . LYS A 1 281 ? -7.285 -8.672 8.055 1.00 94.19 281 LYS A CA 1
ATOM 2203 C C . LYS A 1 281 ? -6.097 -7.744 8.224 1.00 94.19 281 LYS A C 1
ATOM 2205 O O . LYS A 1 281 ? -6.186 -6.731 8.909 1.00 94.19 281 LYS A O 1
ATOM 2210 N N . ARG A 1 282 ? -4.950 -8.139 7.675 1.00 92.31 282 ARG A N 1
ATOM 2211 C CA . ARG A 1 282 ? -3.685 -7.442 7.871 1.00 92.31 282 ARG A CA 1
ATOM 2212 C C . ARG A 1 282 ? -2.794 -7.610 6.658 1.00 92.31 282 ARG A C 1
ATOM 2214 O O . ARG A 1 282 ? -2.504 -8.738 6.267 1.00 92.31 282 ARG A O 1
ATOM 2221 N N . LEU A 1 283 ? -2.282 -6.495 6.160 1.00 90.50 283 LEU A N 1
ATOM 2222 C CA . LEU A 1 283 ? -1.158 -6.488 5.245 1.00 90.50 283 LEU A CA 1
ATOM 2223 C C . LEU A 1 283 ? 0.135 -6.443 6.060 1.00 90.50 283 LEU A C 1
ATOM 2225 O O . LEU A 1 283 ? 0.361 -5.524 6.843 1.00 90.50 283 LEU A O 1
ATOM 2229 N N . ILE A 1 284 ? 0.959 -7.482 5.933 1.00 88.25 284 ILE A N 1
ATOM 2230 C CA . ILE A 1 284 ? 2.235 -7.549 6.655 1.00 88.25 284 ILE A CA 1
ATOM 2231 C C . ILE A 1 284 ? 3.277 -6.746 5.891 1.00 88.25 284 ILE A C 1
ATOM 2233 O O . ILE A 1 284 ? 3.770 -5.750 6.407 1.00 88.25 284 ILE A O 1
ATOM 2237 N N . LYS A 1 285 ? 3.565 -7.177 4.663 1.00 87.44 285 LYS A N 1
ATOM 2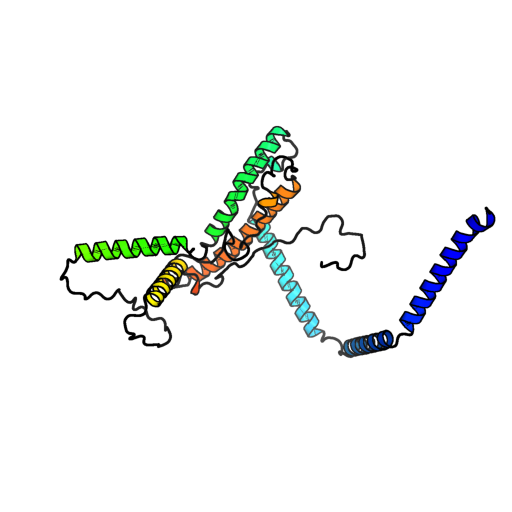238 C CA . LYS A 1 285 ? 4.537 -6.565 3.770 1.00 87.44 285 LYS A CA 1
ATOM 2239 C C . LYS A 1 285 ? 4.130 -6.834 2.334 1.00 87.44 285 LYS A C 1
ATOM 2241 O O . LYS A 1 285 ? 3.760 -7.958 1.992 1.00 87.44 285 LYS A O 1
ATOM 2246 N N . PHE A 1 286 ? 4.242 -5.808 1.516 1.00 86.88 286 PHE A N 1
ATOM 2247 C CA . PHE A 1 286 ? 4.272 -5.909 0.077 1.00 86.88 286 PHE A CA 1
ATOM 2248 C C . PHE A 1 286 ? 5.667 -5.493 -0.380 1.00 86.88 286 PHE A C 1
ATOM 2250 O O . PHE A 1 286 ? 6.160 -4.450 0.029 1.00 86.88 286 PHE A O 1
ATOM 2257 N N . SER A 1 287 ? 6.324 -6.324 -1.180 1.00 84.88 287 SER A N 1
ATOM 2258 C CA . SER A 1 287 ? 7.653 -6.033 -1.718 1.00 84.88 287 SER A CA 1
ATOM 2259 C C . SER A 1 287 ? 7.704 -6.491 -3.160 1.00 84.88 287 SER A C 1
ATOM 2261 O O . SER A 1 287 ? 7.424 -7.664 -3.428 1.00 84.88 287 SER A O 1
ATOM 2263 N N . MET A 1 288 ? 8.079 -5.604 -4.078 1.00 82.62 288 MET A N 1
ATOM 2264 C CA . MET A 1 288 ? 8.358 -6.007 -5.450 1.00 82.62 288 MET A CA 1
ATOM 2265 C C . MET A 1 288 ? 9.837 -6.316 -5.584 1.00 82.62 288 MET A C 1
ATOM 2267 O O . MET A 1 288 ? 10.694 -5.515 -5.216 1.00 82.62 288 MET A O 1
ATOM 2271 N N . GLY A 1 289 ? 10.128 -7.502 -6.115 1.00 77.06 289 GLY A N 1
ATOM 2272 C CA . GLY A 1 289 ? 11.493 -7.875 -6.455 1.00 77.06 289 GLY A CA 1
ATOM 2273 C C . GLY A 1 289 ? 12.100 -6.908 -7.473 1.00 77.06 289 GLY A C 1
ATOM 2274 O O . GLY A 1 289 ? 11.392 -6.239 -8.228 1.00 77.06 289 GLY A O 1
ATOM 2275 N N . ASN A 1 290 ? 13.429 -6.857 -7.502 1.00 67.31 290 ASN A N 1
ATOM 2276 C CA . ASN A 1 290 ? 14.153 -6.099 -8.514 1.00 67.31 290 ASN A CA 1
ATOM 2277 C C . ASN A 1 290 ? 13.905 -6.693 -9.905 1.00 67.31 290 ASN A C 1
ATOM 2279 O O . ASN A 1 290 ? 13.778 -7.911 -10.058 1.00 67.31 290 ASN A O 1
ATOM 2283 N N . TYR A 1 291 ? 13.870 -5.837 -10.928 1.00 60.94 291 TYR A N 1
ATOM 2284 C CA . TYR A 1 291 ? 13.895 -6.310 -12.308 1.00 60.94 291 TYR A CA 1
ATOM 2285 C C . TYR A 1 291 ? 15.181 -7.099 -12.554 1.00 60.94 291 TYR A C 1
ATOM 2287 O O . TYR A 1 291 ? 16.254 -6.727 -12.078 1.00 60.94 291 TYR A O 1
ATOM 2295 N N . VAL A 1 292 ? 15.066 -8.176 -13.333 1.00 48.16 292 VAL A N 1
ATOM 2296 C CA . VAL A 1 292 ? 16.223 -8.878 -13.888 1.00 48.16 292 VAL A CA 1
ATOM 2297 C C . VAL A 1 292 ? 17.015 -7.847 -14.700 1.00 48.16 292 VAL A C 1
ATOM 2299 O O . VAL A 1 292 ? 16.473 -7.325 -15.681 1.00 48.16 292 VAL A O 1
ATOM 2302 N N . PRO A 1 293 ? 18.259 -7.505 -14.316 1.00 45.47 293 PRO A N 1
ATOM 2303 C CA . PRO A 1 293 ? 19.058 -6.572 -15.092 1.00 45.47 293 PRO A CA 1
ATOM 2304 C C . PRO A 1 293 ? 19.177 -7.099 -16.522 1.00 45.47 293 PRO A C 1
ATOM 2306 O O . PRO A 1 293 ? 19.345 -8.305 -16.724 1.00 45.47 293 PRO A O 1
ATOM 2309 N N . LYS A 1 294 ? 19.183 -6.210 -17.522 1.00 46.56 294 LYS A N 1
ATOM 2310 C CA . LYS A 1 294 ? 19.428 -6.562 -18.938 1.00 46.56 294 LYS A CA 1
ATOM 2311 C C . LYS A 1 294 ? 20.783 -7.266 -19.202 1.00 46.56 294 LYS A C 1
ATOM 2313 O O . LYS A 1 294 ? 21.091 -7.543 -20.353 1.00 46.56 294 LYS A O 1
ATOM 2318 N N . GLY A 1 295 ? 21.567 -7.591 -18.169 1.00 44.81 295 GLY A N 1
ATOM 2319 C CA . GLY A 1 295 ? 22.799 -8.384 -18.231 1.00 44.81 295 GLY A CA 1
ATOM 2320 C C . GLY A 1 295 ? 22.682 -9.850 -17.780 1.00 44.81 295 GLY A C 1
ATOM 2321 O O . GLY A 1 295 ? 23.654 -10.579 -17.909 1.00 44.81 295 GLY A O 1
ATOM 2322 N N . ALA A 1 296 ? 21.531 -10.333 -17.292 1.00 41.12 296 ALA A N 1
ATOM 2323 C CA . ALA A 1 296 ? 21.402 -11.735 -16.850 1.00 41.12 296 ALA A CA 1
ATOM 2324 C C . ALA A 1 296 ? 21.188 -12.746 -17.999 1.00 41.12 296 ALA A C 1
ATOM 2326 O O . ALA A 1 296 ? 20.872 -13.912 -17.763 1.00 41.12 296 ALA A O 1
ATOM 2327 N N . VAL A 1 297 ? 21.372 -12.318 -19.251 1.00 46.44 297 VAL A N 1
ATOM 2328 C CA . VAL A 1 297 ? 21.536 -13.216 -20.399 1.00 46.44 297 VAL A CA 1
ATOM 2329 C C . VAL A 1 297 ? 23.028 -13.265 -20.719 1.00 46.44 297 VAL A C 1
ATOM 2331 O O . VAL A 1 297 ? 23.494 -12.622 -21.653 1.00 46.44 297 VAL A O 1
ATOM 2334 N N . GLY A 1 298 ? 23.776 -14.016 -19.908 1.00 47.25 298 GLY A N 1
ATOM 2335 C CA . GLY A 1 298 ? 25.147 -14.412 -20.233 1.00 47.25 298 GLY A CA 1
ATOM 2336 C C . GLY A 1 298 ? 26.235 -13.933 -19.277 1.00 47.25 298 GLY A C 1
ATOM 2337 O O . GLY A 1 298 ? 27.158 -13.266 -19.714 1.00 47.25 298 GLY A O 1
ATOM 2338 N N . GLU A 1 299 ? 26.212 -14.371 -18.021 1.00 38.31 299 GLU A N 1
ATOM 2339 C CA . GLU A 1 299 ? 27.464 -14.686 -17.324 1.00 38.31 299 GLU A CA 1
ATOM 2340 C C . GLU A 1 299 ? 27.188 -15.785 -16.298 1.00 38.31 299 GLU A C 1
ATOM 2342 O O . GLU A 1 299 ? 26.437 -15.621 -15.337 1.00 38.31 299 GLU A O 1
ATOM 2347 N N . GLY A 1 300 ? 27.701 -16.977 -16.592 1.00 43.38 300 GLY A N 1
ATOM 2348 C CA . GLY A 1 300 ? 27.565 -18.132 -15.724 1.00 43.38 300 GLY A CA 1
ATOM 2349 C C . GLY A 1 300 ? 28.433 -17.995 -14.476 1.00 43.38 300 GLY A C 1
ATOM 2350 O O . GLY A 1 300 ? 29.571 -17.550 -14.552 1.00 43.38 300 GLY A O 1
ATOM 2351 N N . GLY A 1 301 ? 27.908 -18.494 -13.357 1.00 43.59 301 GLY A N 1
ATOM 2352 C CA . GLY A 1 301 ? 28.710 -18.976 -12.234 1.00 43.59 301 GLY A CA 1
ATOM 2353 C C . GLY A 1 301 ? 29.143 -17.915 -11.227 1.00 43.59 301 GLY A C 1
ATOM 2354 O O . GLY A 1 301 ? 30.236 -17.372 -11.310 1.00 43.59 301 GLY A O 1
ATOM 2355 N N . GLY A 1 302 ? 28.332 -17.724 -10.188 1.00 35.94 302 GLY A N 1
ATOM 2356 C CA . GLY A 1 302 ? 28.717 -16.971 -8.996 1.00 35.94 302 GLY A CA 1
ATOM 2357 C C . GLY A 1 302 ? 27.876 -17.387 -7.799 1.00 35.94 302 GLY A C 1
ATOM 2358 O O . GLY A 1 302 ? 26.944 -16.692 -7.412 1.00 35.94 302 GLY A O 1
ATOM 2359 N N . VAL A 1 303 ? 28.166 -18.568 -7.256 1.00 42.91 303 VAL A N 1
ATOM 2360 C CA . VAL A 1 303 ? 27.572 -19.073 -6.015 1.00 42.91 303 VAL A CA 1
ATOM 2361 C C . VAL A 1 303 ? 28.010 -18.190 -4.843 1.00 42.91 303 VAL A C 1
ATOM 2363 O O . VAL A 1 303 ? 29.198 -18.072 -4.575 1.00 42.91 303 VAL A O 1
ATOM 2366 N N . GLY A 1 304 ? 27.021 -17.620 -4.151 1.00 37.59 304 GLY A N 1
ATOM 2367 C CA . GLY A 1 304 ? 26.941 -17.501 -2.691 1.00 37.59 304 GLY A CA 1
ATOM 2368 C C . GLY A 1 304 ? 28.110 -16.865 -1.934 1.00 37.59 304 GLY A C 1
ATOM 2369 O O . GLY A 1 304 ? 29.080 -17.533 -1.597 1.00 37.59 304 GLY A O 1
ATOM 2370 N N . GLY A 1 305 ? 27.912 -15.621 -1.499 1.00 30.81 305 GLY A N 1
ATOM 2371 C CA . GLY A 1 305 ? 28.642 -15.022 -0.383 1.00 30.81 305 GLY A CA 1
ATOM 2372 C C . GLY A 1 305 ? 27.674 -14.303 0.551 1.00 30.81 305 GLY A C 1
ATOM 2373 O O . GLY A 1 305 ? 27.441 -13.111 0.385 1.00 30.81 305 GLY A O 1
ATOM 2374 N N . LEU A 1 306 ? 27.083 -15.040 1.496 1.00 36.03 306 LEU A N 1
ATOM 2375 C CA . LEU A 1 306 ? 26.485 -14.462 2.700 1.00 36.03 306 LEU A CA 1
ATOM 2376 C C . LEU A 1 306 ? 27.625 -14.196 3.688 1.00 36.03 306 LEU A C 1
ATOM 2378 O O . LEU A 1 306 ? 28.319 -15.131 4.092 1.00 36.03 306 LEU A O 1
ATOM 2382 N N . GLY A 1 307 ? 27.801 -12.928 4.041 1.00 33.19 307 GLY A N 1
ATOM 2383 C CA . GLY A 1 307 ? 28.560 -12.444 5.189 1.00 33.19 307 GLY A CA 1
ATOM 2384 C C . GLY A 1 307 ? 27.708 -11.437 5.938 1.00 33.19 307 GLY A C 1
ATOM 2385 O O . GLY A 1 307 ? 26.938 -10.725 5.253 1.00 33.19 307 GLY A O 1
#

pLDDT: mean 75.76, std 17.53, range [30.81, 96.88]